Protein AF-A0A7S1NFS0-F1 (afdb_monomer_lite)

Foldseek 3Di:
DVLVVLVCCCVPVNDPLVVVLVVLVPPDPVVVLVSLVVNCVVCVQDPSSLLSQCSNCQLNVDHRPDFARDQPHAAEESDDVQFWPFADWDADRSSSYTDRFPDGSVDTDTGTDDPVVVVVVVVPVVVVVVVVLVVDDPVVSVLVVVLVVLVVVLVVCVVVVNDPVVDDVVVVVVVCCVPVVVVVDPDDPCCCVPPNVCVSVVNPDDD

Organism: NCBI:txid73025

Structure (mmCIF, N/CA/C/O backbone):
data_AF-A0A7S1NFS0-F1
#
_entry.id   AF-A0A7S1NFS0-F1
#
loop_
_atom_site.group_PDB
_atom_site.id
_atom_site.type_symbol
_atom_site.label_atom_id
_atom_site.label_alt_id
_atom_site.label_comp_id
_atom_site.label_asym_id
_atom_site.label_entity_id
_atom_site.label_seq_id
_atom_site.pdbx_PDB_ins_code
_atom_site.Cartn_x
_atom_site.Cartn_y
_atom_site.Cartn_z
_atom_site.occupancy
_atom_site.B_iso_or_equiv
_atom_site.auth_seq_id
_atom_site.auth_comp_id
_atom_site.auth_asym_id
_atom_site.auth_atom_id
_atom_site.pdbx_PDB_model_num
ATOM 1 N N . ASP A 1 1 ? -27.102 5.029 8.087 1.00 80.19 1 ASP A N 1
ATOM 2 C CA . ASP A 1 1 ? -26.174 5.398 9.169 1.00 80.19 1 ASP A CA 1
ATOM 3 C C . ASP A 1 1 ? -24.754 5.275 8.624 1.00 80.19 1 ASP A C 1
ATOM 5 O O . ASP A 1 1 ? -24.528 4.365 7.833 1.00 80.19 1 ASP A O 1
ATOM 9 N N . LEU A 1 2 ? -23.845 6.202 8.930 1.00 83.38 2 LEU A N 1
ATOM 10 C CA . LEU A 1 2 ? -22.496 6.230 8.335 1.00 83.38 2 LEU A CA 1
ATOM 11 C C . LEU A 1 2 ? -21.662 5.021 8.781 1.00 83.38 2 LEU A C 1
ATOM 13 O O . LEU A 1 2 ? -20.953 4.432 7.970 1.00 83.38 2 LEU A O 1
ATOM 17 N N . ASP A 1 3 ? -21.817 4.610 10.036 1.00 87.88 3 ASP A N 1
ATOM 18 C CA . ASP A 1 3 ? -21.147 3.449 10.630 1.00 87.88 3 ASP A CA 1
ATOM 19 C C . ASP A 1 3 ? -21.434 2.169 9.847 1.00 87.88 3 ASP A C 1
ATOM 21 O O . ASP A 1 3 ? -20.529 1.409 9.505 1.00 87.88 3 ASP A O 1
ATOM 25 N N . GLU A 1 4 ? -22.706 1.968 9.512 1.00 87.44 4 GLU A N 1
ATOM 26 C CA . GLU A 1 4 ? -23.167 0.808 8.761 1.00 87.44 4 GLU A CA 1
ATOM 27 C C . GLU A 1 4 ? -22.610 0.811 7.333 1.00 87.44 4 GLU A C 1
ATOM 29 O O . GLU A 1 4 ? -22.160 -0.223 6.846 1.00 87.44 4 GLU A O 1
ATOM 34 N N . HIS A 1 5 ? -22.552 1.977 6.680 1.00 86.38 5 HIS A N 1
ATOM 35 C CA . HIS A 1 5 ? -21.924 2.091 5.362 1.00 86.38 5 HIS A CA 1
ATOM 36 C C . HIS A 1 5 ? -20.421 1.784 5.409 1.00 86.38 5 HIS A C 1
ATOM 38 O O . HIS A 1 5 ? -19.927 1.066 4.543 1.00 86.38 5 HIS A O 1
ATOM 44 N N . LEU A 1 6 ? -19.698 2.272 6.425 1.00 85.19 6 LEU A N 1
ATOM 45 C CA . LEU A 1 6 ? -18.271 1.977 6.605 1.00 85.19 6 LEU A CA 1
ATOM 46 C C . LEU A 1 6 ? -18.034 0.485 6.838 1.00 85.19 6 LEU A C 1
ATOM 48 O O . LEU A 1 6 ? -17.134 -0.105 6.238 1.00 85.19 6 LEU A O 1
ATOM 52 N N . ARG A 1 7 ? -18.861 -0.137 7.681 1.00 87.38 7 ARG A N 1
ATOM 53 C CA . ARG A 1 7 ? -18.801 -1.571 7.959 1.00 87.38 7 ARG A CA 1
ATOM 54 C C . ARG A 1 7 ? -19.024 -2.385 6.687 1.00 87.38 7 ARG A C 1
ATOM 56 O O . ARG A 1 7 ? -18.211 -3.252 6.380 1.00 87.38 7 ARG A O 1
ATOM 63 N N . VAL A 1 8 ? -20.089 -2.088 5.942 1.00 87.38 8 VAL A N 1
ATOM 64 C CA . VAL A 1 8 ? -20.437 -2.793 4.700 1.00 87.38 8 VAL A CA 1
ATOM 65 C C . VAL A 1 8 ? -19.342 -2.626 3.648 1.00 87.38 8 VAL A C 1
ATOM 67 O O . VAL A 1 8 ? -18.879 -3.628 3.105 1.00 87.38 8 VAL A O 1
ATOM 70 N N . ALA A 1 9 ? -18.866 -1.401 3.415 1.00 85.94 9 ALA A N 1
ATOM 71 C CA . ALA A 1 9 ? -17.798 -1.137 2.452 1.00 85.94 9 ALA A CA 1
ATOM 72 C C . ALA A 1 9 ? -16.527 -1.930 2.798 1.00 85.94 9 ALA A C 1
ATOM 74 O O . ALA A 1 9 ? -15.993 -2.665 1.971 1.00 85.94 9 ALA A O 1
ATOM 75 N N . MET A 1 10 ? -16.084 -1.877 4.056 1.00 87.44 10 MET A N 1
ATOM 76 C CA . MET A 1 10 ? -14.857 -2.560 4.471 1.00 87.44 10 MET A CA 1
ATOM 77 C C . MET A 1 10 ? -14.982 -4.089 4.496 1.00 87.44 10 MET A C 1
ATOM 79 O O . MET A 1 10 ? -13.986 -4.774 4.267 1.00 87.44 10 MET A O 1
ATOM 83 N N . GLN A 1 11 ? -16.166 -4.633 4.794 1.00 84.69 11 GLN A N 1
ATOM 84 C CA . GLN A 1 11 ? -16.389 -6.082 4.872 1.00 84.69 11 GLN A CA 1
ATOM 85 C C . GLN A 1 11 ? -16.626 -6.730 3.506 1.00 84.69 11 GLN A C 1
ATOM 87 O O . GLN A 1 11 ? -16.211 -7.870 3.310 1.00 84.69 11 GLN A O 1
ATOM 92 N N . HIS A 1 12 ? -17.293 -6.035 2.584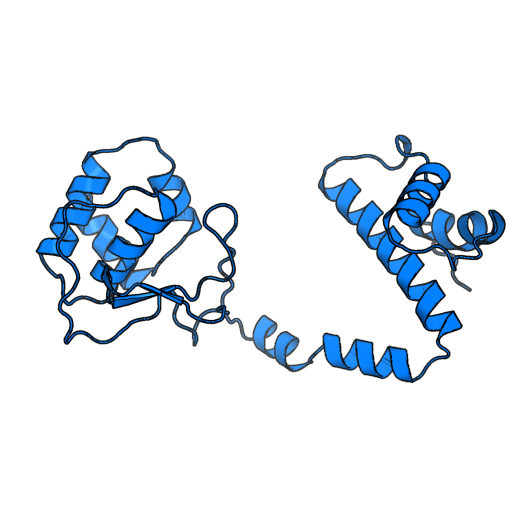 1.00 80.06 12 HIS A N 1
ATOM 93 C CA . HIS A 1 12 ? -17.714 -6.616 1.306 1.00 80.06 12 HIS A CA 1
ATOM 94 C C . HIS A 1 12 ? -16.891 -6.135 0.111 1.00 80.06 12 HIS A C 1
ATOM 96 O O . HIS A 1 12 ? -16.634 -6.922 -0.796 1.00 80.06 12 HIS A O 1
ATOM 102 N N . GLU A 1 13 ? -16.479 -4.869 0.096 1.00 73.44 13 GLU A N 1
ATOM 103 C CA . GLU A 1 13 ? -15.726 -4.282 -1.022 1.00 73.44 13 GLU A CA 1
ATOM 104 C C . GLU A 1 13 ? -14.221 -4.233 -0.739 1.00 73.44 13 GLU A C 1
ATOM 106 O O . GLU A 1 13 ? -13.406 -4.232 -1.662 1.00 73.44 13 GLU A O 1
ATOM 111 N N . GLY A 1 14 ? -13.848 -4.229 0.543 1.00 76.56 14 GLY A N 1
ATOM 112 C CA . GLY A 1 14 ? -12.474 -4.047 0.983 1.00 76.56 14 GLY A CA 1
ATOM 113 C C . GLY A 1 14 ? -12.030 -2.577 0.914 1.00 76.56 14 GLY A C 1
ATOM 114 O O . GLY A 1 14 ? -12.840 -1.669 0.723 1.00 76.56 14 GLY A O 1
ATOM 115 N N . PRO A 1 15 ? -10.733 -2.300 1.117 1.00 78.88 15 PRO A N 1
ATOM 116 C CA . PRO A 1 15 ? -10.216 -0.936 1.165 1.00 78.88 15 PRO A CA 1
ATOM 117 C C . PRO A 1 15 ? -10.086 -0.330 -0.241 1.00 78.88 15 PRO A C 1
ATOM 119 O O . PRO A 1 15 ? -9.027 -0.375 -0.868 1.00 78.88 15 PRO A O 1
ATOM 122 N N . ASN A 1 16 ? -11.160 0.280 -0.744 1.00 84.06 16 ASN A N 1
ATOM 123 C CA . ASN A 1 16 ? -11.097 1.083 -1.963 1.00 84.06 16 ASN A CA 1
ATOM 124 C C . ASN A 1 16 ? -10.451 2.446 -1.664 1.00 84.06 16 ASN A C 1
ATOM 126 O O . ASN A 1 16 ? -11.125 3.391 -1.253 1.00 84.06 16 ASN A O 1
ATOM 130 N N . LEU A 1 17 ? -9.135 2.550 -1.876 1.00 81.81 17 LEU A N 1
ATOM 131 C CA . LEU A 1 17 ? -8.359 3.760 -1.573 1.00 81.81 17 LEU A CA 1
ATOM 132 C C . LEU A 1 17 ? -8.802 4.993 -2.363 1.00 81.81 17 LEU A C 1
ATOM 134 O O . LEU A 1 17 ? -8.648 6.101 -1.863 1.00 81.81 17 LEU A O 1
ATOM 138 N N . LEU A 1 18 ? -9.366 4.823 -3.562 1.00 80.88 18 LEU A N 1
ATOM 139 C CA . LEU A 1 18 ? -9.881 5.944 -4.348 1.00 80.88 18 LEU A CA 1
ATOM 140 C C . LEU A 1 18 ? -11.116 6.547 -3.670 1.00 80.88 18 LEU A C 1
ATOM 142 O O . LEU A 1 18 ? -11.186 7.755 -3.461 1.00 80.88 18 LEU A O 1
ATOM 146 N N . VAL A 1 19 ? -12.073 5.693 -3.298 1.00 81.88 19 VAL A N 1
ATOM 147 C CA . VAL A 1 19 ? -13.314 6.115 -2.633 1.00 81.88 19 VAL A CA 1
ATOM 148 C C . VAL A 1 19 ? -13.011 6.662 -1.243 1.00 81.88 19 VAL A C 1
ATOM 150 O O . VAL A 1 19 ? -13.481 7.742 -0.898 1.00 81.88 19 VAL A O 1
ATOM 153 N N . LEU A 1 20 ? -12.185 5.954 -0.468 1.00 79.19 20 LEU A N 1
ATOM 154 C CA . LEU A 1 20 ? -11.759 6.397 0.857 1.00 79.19 20 LEU A CA 1
ATOM 155 C C . LEU A 1 20 ? -10.975 7.706 0.764 1.00 79.19 20 LEU A C 1
ATOM 157 O O . LEU A 1 20 ? -11.284 8.642 1.489 1.00 79.19 20 LEU A O 1
ATOM 161 N N . GLY A 1 21 ? -10.020 7.812 -0.159 1.00 78.56 21 GLY A N 1
ATOM 162 C CA . GLY A 1 21 ? -9.244 9.025 -0.394 1.00 78.56 21 GLY A CA 1
ATOM 163 C C . GLY A 1 21 ? -10.125 10.220 -0.747 1.00 78.56 21 GLY A C 1
ATOM 164 O O . GLY A 1 21 ? -9.965 11.274 -0.142 1.00 78.56 21 GLY A O 1
ATOM 165 N N . ALA A 1 22 ? -11.096 10.047 -1.649 1.00 79.81 22 ALA A N 1
ATOM 166 C CA . ALA A 1 22 ? -12.044 11.097 -2.024 1.00 79.81 22 ALA A CA 1
ATOM 167 C C . ALA A 1 22 ? -12.974 11.497 -0.865 1.00 79.81 22 ALA A C 1
ATOM 169 O O . ALA A 1 22 ? -13.193 12.684 -0.628 1.00 79.81 22 ALA A O 1
ATOM 170 N N . ALA A 1 23 ? -13.489 10.521 -0.113 1.00 75.81 23 ALA A N 1
ATOM 171 C CA . ALA A 1 23 ? -14.337 10.780 1.048 1.00 75.81 23 ALA A CA 1
ATOM 172 C C . ALA A 1 23 ? -13.568 11.505 2.168 1.00 75.81 23 ALA A C 1
ATOM 174 O O . ALA A 1 23 ? -14.101 12.417 2.796 1.00 75.81 23 ALA A O 1
ATOM 175 N N . LEU A 1 24 ? -12.304 11.127 2.386 1.00 70.44 24 LEU A N 1
ATOM 176 C CA . LEU A 1 24 ? -11.456 11.614 3.477 1.00 70.44 24 LEU A CA 1
ATOM 177 C C . LEU A 1 24 ? -10.722 12.924 3.153 1.00 70.44 24 LEU A C 1
ATOM 179 O O . LEU A 1 24 ? -10.375 13.654 4.076 1.00 70.44 24 LEU A O 1
ATOM 183 N N . HIS A 1 25 ? -10.508 13.260 1.874 1.00 67.38 25 HIS A N 1
ATOM 184 C CA . HIS A 1 25 ? -9.917 14.546 1.467 1.00 67.38 25 HIS A CA 1
ATOM 185 C C . HIS A 1 25 ? -10.852 15.744 1.669 1.00 67.38 25 HIS A C 1
ATOM 187 O O . HIS A 1 25 ? -10.407 16.886 1.543 1.00 67.38 25 HIS A O 1
ATOM 193 N N . THR A 1 26 ? -12.128 15.515 1.991 1.00 64.06 26 THR A N 1
ATOM 194 C CA . THR A 1 26 ? -13.036 16.599 2.378 1.00 64.06 26 THR A CA 1
ATOM 195 C C . THR A 1 26 ? -12.596 17.122 3.749 1.00 64.06 26 THR A C 1
ATOM 197 O O . THR A 1 26 ? -12.699 16.386 4.733 1.00 64.06 26 THR A O 1
ATOM 200 N N . PRO A 1 27 ? -12.078 18.362 3.860 1.00 54.75 27 PRO A N 1
ATOM 201 C CA . PRO A 1 27 ? -11.430 18.802 5.085 1.00 54.75 27 PRO A CA 1
ATOM 202 C C . PRO A 1 27 ? -12.404 18.782 6.267 1.00 54.75 27 PRO A C 1
ATOM 204 O O . PRO A 1 27 ? -13.406 19.496 6.264 1.00 54.75 27 PRO A O 1
ATOM 207 N N . ARG A 1 28 ? -12.041 18.031 7.315 1.00 58.88 28 ARG A N 1
ATOM 208 C CA . ARG A 1 28 ? -12.618 18.119 8.667 1.00 58.88 28 ARG A CA 1
ATOM 209 C C . ARG A 1 28 ? -14.083 17.705 8.802 1.00 58.88 28 ARG A C 1
ATOM 211 O O . ARG A 1 28 ? -14.820 18.333 9.571 1.00 58.88 28 ARG A O 1
ATOM 218 N N . ASP A 1 29 ? -14.512 16.626 8.150 1.00 70.62 29 ASP A N 1
ATOM 219 C CA . ASP A 1 29 ? -15.768 16.007 8.578 1.00 70.62 29 ASP A CA 1
ATOM 220 C C . ASP A 1 29 ? -15.572 15.292 9.923 1.00 70.62 29 ASP A C 1
ATOM 222 O O . ASP A 1 29 ? -15.242 14.107 10.012 1.00 70.62 29 ASP A O 1
ATOM 226 N N . ARG A 1 30 ? -15.796 16.044 11.005 1.00 76.94 30 ARG A N 1
ATOM 227 C CA . ARG A 1 30 ? -15.764 15.544 12.382 1.00 76.94 30 ARG A CA 1
ATOM 228 C C . ARG A 1 30 ? -16.674 14.325 12.566 1.00 76.94 30 ARG A C 1
ATOM 230 O O . ARG A 1 30 ? -16.360 13.461 13.382 1.00 76.94 30 ARG A O 1
ATOM 237 N N . ARG A 1 31 ? -17.754 14.210 11.783 1.00 81.94 31 ARG A N 1
ATOM 238 C CA . ARG A 1 31 ? -18.673 13.067 11.849 1.00 81.94 31 ARG A CA 1
ATOM 239 C C . ARG A 1 31 ? -18.004 11.782 11.387 1.00 81.94 31 ARG A C 1
ATOM 241 O O . ARG A 1 31 ? -18.289 10.728 11.950 1.00 81.94 31 ARG A O 1
ATOM 248 N N . LEU A 1 32 ? -17.109 11.853 10.402 1.00 83.81 32 LEU A N 1
ATOM 249 C CA . LEU A 1 32 ? -16.374 10.689 9.918 1.00 83.81 32 LEU A CA 1
ATOM 250 C C . LEU A 1 32 ? -15.352 10.219 10.956 1.00 83.81 32 LEU A C 1
ATOM 252 O O . LEU A 1 32 ? -15.333 9.035 11.279 1.00 83.81 32 LEU A O 1
ATOM 256 N N . ALA A 1 33 ? -14.595 11.140 11.560 1.00 88.44 33 ALA A N 1
ATOM 257 C CA . ALA A 1 33 ? -13.680 10.823 12.660 1.00 88.44 33 ALA A CA 1
ATOM 258 C C . ALA A 1 33 ? -14.409 10.156 13.841 1.00 88.44 33 ALA A C 1
ATOM 260 O O . ALA A 1 33 ? -13.966 9.131 14.357 1.00 88.44 33 ALA A O 1
ATOM 261 N N . GLU A 1 34 ? -15.552 10.717 14.249 1.00 90.94 34 GLU A N 1
ATOM 262 C CA . GLU A 1 34 ? -16.396 10.176 15.321 1.00 90.94 34 GLU A CA 1
ATOM 263 C C . GLU A 1 34 ? -16.975 8.802 14.956 1.00 90.94 34 GLU A C 1
ATOM 265 O O . GLU A 1 34 ? -17.058 7.925 15.814 1.00 90.94 34 GLU A O 1
ATOM 270 N N . SER A 1 35 ? -17.333 8.590 13.688 1.00 90.62 35 SER A N 1
ATOM 271 C CA . SER A 1 35 ? -17.853 7.308 13.199 1.00 90.62 35 SER A CA 1
ATOM 272 C C . SER A 1 35 ? -16.773 6.232 13.168 1.00 90.62 35 SER A C 1
ATOM 274 O O . SER A 1 35 ? -16.991 5.148 13.700 1.00 90.62 35 SER A O 1
ATOM 276 N N . VAL A 1 36 ? -15.571 6.545 12.663 1.00 91.50 36 VAL A N 1
ATOM 277 C CA . VAL A 1 36 ? -14.417 5.629 12.706 1.00 91.50 36 VAL A CA 1
ATOM 278 C C . VAL A 1 36 ? -14.067 5.272 14.153 1.00 91.50 36 VAL A C 1
ATOM 280 O O . VAL A 1 36 ? -13.893 4.098 14.466 1.00 91.50 36 VAL A O 1
ATOM 283 N N . GLN A 1 37 ? -14.032 6.246 15.068 1.00 93.94 37 GLN A N 1
ATOM 284 C CA . GLN A 1 37 ? -13.814 5.963 16.492 1.00 93.94 37 GLN A CA 1
ATOM 285 C C . GLN A 1 37 ? -14.873 5.013 17.056 1.00 93.94 37 GLN A C 1
ATOM 287 O O . GLN A 1 37 ? -14.532 4.061 17.755 1.00 93.94 37 GLN A O 1
ATOM 292 N N . ARG A 1 38 ? -16.153 5.251 16.749 1.00 93.56 38 ARG A N 1
ATOM 293 C CA . ARG A 1 38 ? -17.265 4.450 17.266 1.00 93.56 38 ARG A CA 1
ATOM 294 C C . ARG A 1 38 ? -17.184 3.003 16.796 1.00 93.56 38 ARG A C 1
ATOM 296 O O . ARG A 1 38 ? -17.238 2.106 17.635 1.00 93.56 38 ARG A O 1
ATOM 303 N N . VAL A 1 39 ? -16.985 2.777 15.497 1.00 92.19 39 VAL A N 1
ATOM 304 C CA . VAL A 1 39 ? -16.893 1.418 14.940 1.00 92.19 39 VAL A CA 1
ATOM 305 C C . VAL A 1 39 ? -15.649 0.676 15.432 1.00 92.19 39 VAL A C 1
ATOM 307 O O . VAL A 1 39 ? -15.719 -0.521 15.703 1.00 92.19 39 VAL A O 1
ATOM 310 N N . VAL A 1 40 ? -14.529 1.380 15.636 1.00 93.81 40 VAL A N 1
ATOM 311 C CA . VAL A 1 40 ? -13.303 0.770 16.174 1.00 93.81 40 VAL A CA 1
ATOM 312 C C . VAL A 1 40 ? -13.457 0.402 17.646 1.00 93.81 40 VAL A C 1
ATOM 314 O O . VAL A 1 40 ? -13.016 -0.667 18.056 1.00 93.81 40 VAL A O 1
ATOM 317 N N . CYS A 1 41 ? -14.117 1.244 18.442 1.00 93.25 41 CYS A N 1
ATOM 318 C CA . CYS A 1 41 ? -14.412 0.942 19.842 1.00 93.25 41 CYS A CA 1
ATOM 319 C C . CYS A 1 41 ? -15.417 -0.208 20.006 1.00 93.25 41 CYS A C 1
ATOM 321 O O . CYS A 1 41 ? -15.336 -0.939 20.991 1.00 93.25 41 CYS A O 1
ATOM 323 N N . GLN A 1 42 ? -16.359 -0.366 19.073 1.00 92.81 42 GLN A N 1
ATOM 324 C CA . GLN A 1 42 ? -17.324 -1.469 19.085 1.00 92.81 42 GLN A CA 1
ATOM 325 C C . GLN A 1 42 ? -16.656 -2.821 18.812 1.00 92.81 42 GLN A C 1
ATOM 327 O O . GLN A 1 42 ? -17.011 -3.809 19.452 1.00 92.81 42 GLN A O 1
ATOM 332 N N . ASP A 1 43 ? -15.691 -2.864 17.890 1.00 90.44 43 ASP A N 1
ATOM 333 C CA . ASP A 1 43 ? -14.970 -4.089 17.538 1.00 90.44 43 ASP A CA 1
ATOM 334 C C . ASP A 1 43 ? -13.472 -3.816 17.268 1.00 90.44 43 ASP A C 1
ATOM 336 O O . ASP A 1 43 ? -13.031 -3.733 16.115 1.00 90.44 43 ASP A O 1
ATOM 340 N N . PRO A 1 44 ? -12.644 -3.668 18.320 1.00 88.69 44 PRO A N 1
ATOM 341 C CA . PRO A 1 44 ? -11.207 -3.404 18.173 1.00 88.69 44 PRO A CA 1
ATOM 342 C C . PRO A 1 44 ? -10.429 -4.637 17.671 1.00 88.69 44 PRO A C 1
ATOM 344 O O . PRO A 1 44 ? -9.312 -4.528 17.152 1.00 88.69 44 PRO A O 1
ATOM 347 N N . GLY A 1 45 ? -11.018 -5.828 17.823 1.00 90.31 45 GLY A N 1
ATOM 348 C CA . GLY A 1 45 ? -10.464 -7.115 17.402 1.00 90.31 45 GLY A CA 1
ATOM 349 C C . GLY A 1 45 ? -10.764 -7.473 15.943 1.00 90.31 45 GLY A C 1
ATOM 350 O O . GLY A 1 45 ? -10.093 -8.345 15.377 1.00 90.31 45 GLY A O 1
ATOM 351 N N . ALA A 1 46 ? -11.696 -6.782 15.290 1.00 93.06 46 ALA A N 1
ATOM 352 C CA . ALA A 1 46 ? -11.996 -6.993 13.883 1.00 93.06 46 ALA A CA 1
ATOM 353 C C . ALA A 1 46 ? -10.883 -6.521 12.946 1.00 93.06 46 ALA A C 1
ATOM 355 O O . ALA A 1 46 ? -10.357 -5.412 13.051 1.00 93.06 46 ALA A O 1
ATOM 356 N N . GLN A 1 47 ? -10.595 -7.339 11.929 1.00 93.44 47 GLN A N 1
ATOM 357 C CA . GLN A 1 47 ? -9.620 -6.985 10.898 1.00 93.44 47 GLN A CA 1
ATOM 358 C C . GLN A 1 47 ? -10.054 -5.756 10.084 1.00 93.44 47 GLN A C 1
ATOM 360 O O . GLN A 1 47 ? -9.251 -4.861 9.834 1.00 93.44 47 GLN A O 1
ATOM 365 N N . TRP A 1 48 ? -11.335 -5.691 9.702 1.00 92.88 48 TRP A N 1
ATOM 366 C CA . TRP A 1 48 ? -11.894 -4.583 8.918 1.00 92.88 48 TRP A CA 1
ATOM 367 C C . TRP A 1 48 ? -11.820 -3.249 9.678 1.00 92.88 48 TRP A C 1
ATOM 369 O O . TRP A 1 48 ? -11.455 -2.231 9.097 1.00 92.88 48 TRP A O 1
ATOM 379 N N . SER A 1 49 ? -12.085 -3.282 10.986 1.00 93.81 49 SER A N 1
ATOM 380 C CA . SER A 1 49 ? -12.027 -2.132 11.892 1.00 93.81 49 SER A CA 1
ATOM 381 C C . SER A 1 49 ? -10.600 -1.591 12.007 1.00 93.81 49 SER A C 1
ATOM 383 O O . SER A 1 49 ? -10.362 -0.406 11.774 1.00 93.81 49 SER A O 1
ATOM 385 N N . ARG A 1 50 ? -9.611 -2.469 12.239 1.00 95.31 50 ARG A N 1
ATOM 386 C CA . ARG A 1 50 ? -8.195 -2.066 12.306 1.00 95.31 50 ARG A CA 1
ATOM 387 C C . ARG A 1 50 ? -7.660 -1.531 10.976 1.00 95.31 50 ARG A C 1
ATOM 389 O O . ARG A 1 50 ? -6.911 -0.557 10.987 1.00 95.31 50 ARG A O 1
ATOM 396 N N . ARG A 1 51 ? -8.068 -2.112 9.837 1.00 95.12 51 ARG A N 1
ATOM 397 C CA . ARG A 1 51 ? -7.744 -1.573 8.500 1.00 95.12 51 ARG A CA 1
ATOM 398 C C . ARG A 1 51 ? -8.331 -0.179 8.302 1.00 95.12 51 ARG A C 1
ATOM 400 O O . ARG A 1 51 ? -7.610 0.713 7.872 1.00 95.12 51 ARG A O 1
ATOM 407 N N . LEU A 1 52 ? -9.609 0.015 8.633 1.00 93.62 52 LEU A N 1
ATOM 408 C CA . LEU A 1 52 ? -10.284 1.308 8.507 1.00 93.62 52 LEU A CA 1
ATOM 409 C C . LEU A 1 52 ? -9.606 2.375 9.370 1.00 93.62 52 LEU A C 1
ATOM 411 O O . LEU A 1 52 ? -9.341 3.474 8.893 1.00 93.62 52 LEU A O 1
ATOM 415 N N . TRP A 1 53 ? -9.288 2.031 10.618 1.00 95.19 53 TRP A N 1
ATOM 416 C CA . TRP A 1 53 ? -8.572 2.912 11.532 1.00 95.19 53 TRP A CA 1
ATOM 417 C C . TRP A 1 53 ? -7.208 3.327 10.972 1.00 95.19 53 TRP A C 1
ATOM 419 O O . TRP A 1 53 ? -6.924 4.521 10.885 1.00 95.19 53 TRP A O 1
ATOM 429 N N . PHE A 1 54 ? -6.402 2.355 10.532 1.00 95.62 54 PHE A N 1
ATOM 430 C CA . PHE A 1 54 ? -5.108 2.629 9.911 1.00 95.62 54 PHE A CA 1
ATOM 431 C C . PHE A 1 54 ? -5.251 3.549 8.692 1.00 95.62 54 PHE A C 1
ATOM 433 O O . PHE A 1 54 ? -4.564 4.563 8.611 1.00 95.62 54 PHE A O 1
ATOM 440 N N . LEU A 1 55 ? -6.164 3.228 7.769 1.00 93.06 55 LEU A N 1
ATOM 441 C CA . LEU A 1 55 ? -6.371 3.998 6.541 1.00 93.06 55 LEU A CA 1
ATOM 442 C C . LEU A 1 55 ? -6.851 5.421 6.821 1.00 93.06 55 LEU A C 1
ATOM 444 O O . LEU A 1 55 ? -6.406 6.343 6.142 1.00 93.06 55 LEU A O 1
ATOM 448 N N . TYR A 1 56 ? -7.705 5.614 7.829 1.00 91.94 56 TYR A N 1
ATOM 449 C CA . TYR A 1 56 ? -8.110 6.945 8.269 1.00 91.94 56 TYR A CA 1
ATOM 450 C C . TYR A 1 56 ? -6.894 7.761 8.724 1.00 91.94 56 TYR A C 1
ATOM 452 O O . TYR A 1 56 ? -6.651 8.834 8.171 1.00 91.94 56 TYR A O 1
ATOM 460 N N . GLU A 1 57 ? -6.106 7.258 9.688 1.00 93.19 57 GLU A N 1
ATOM 461 C CA . GLU A 1 57 ? -4.947 7.999 10.220 1.00 93.19 57 GLU A CA 1
ATOM 462 C C . GLU A 1 57 ? -3.870 8.209 9.135 1.00 93.19 57 GLU A C 1
ATOM 464 O O . GLU A 1 57 ? -3.212 9.247 9.105 1.00 93.19 57 GLU A O 1
ATOM 469 N N . TRP A 1 58 ? -3.711 7.259 8.208 1.00 93.31 58 TRP A N 1
ATOM 470 C CA . TRP A 1 58 ? -2.729 7.319 7.120 1.00 93.31 58 TRP A CA 1
ATOM 471 C C . TRP A 1 58 ? -3.107 8.319 6.018 1.00 93.31 58 TRP A C 1
ATOM 473 O O . TRP A 1 58 ? -2.251 9.082 5.566 1.00 93.31 58 TRP A O 1
ATOM 483 N N . LEU A 1 59 ? -4.379 8.350 5.599 1.00 89.19 59 LEU A N 1
ATOM 484 C CA . LEU A 1 59 ? -4.863 9.267 4.558 1.00 89.19 59 LEU A CA 1
ATOM 485 C C . LEU A 1 59 ? -4.987 10.705 5.070 1.00 89.19 59 LEU A C 1
ATOM 487 O O . LEU A 1 59 ? -4.651 11.639 4.346 1.00 89.19 59 LEU A O 1
ATOM 491 N N . THR A 1 60 ? -5.465 10.887 6.303 1.00 87.62 60 THR A N 1
ATOM 492 C CA . THR A 1 60 ? -5.748 12.219 6.868 1.00 87.62 60 THR A CA 1
ATOM 493 C C . THR A 1 60 ? -4.562 12.832 7.610 1.00 87.62 60 THR A C 1
ATOM 495 O O . THR A 1 60 ? -4.544 14.040 7.830 1.00 87.62 60 THR A O 1
ATOM 498 N N . LEU A 1 61 ? -3.578 12.017 8.014 1.00 89.94 61 LEU A N 1
ATOM 499 C CA . LEU A 1 61 ? -2.527 12.378 8.977 1.00 89.94 61 LEU A CA 1
ATOM 500 C C . LEU A 1 61 ? -3.067 12.811 10.354 1.00 89.94 61 LEU A C 1
ATOM 502 O O . LEU A 1 61 ? -2.311 13.316 11.189 1.00 89.94 61 LEU A O 1
ATOM 506 N N . GLU A 1 62 ? -4.356 12.595 10.623 1.00 89.25 62 GLU A N 1
ATOM 507 C CA . GLU A 1 62 ? -4.985 12.893 11.901 1.00 89.25 62 GLU A CA 1
ATOM 508 C C . GLU A 1 62 ? -5.016 11.643 12.773 1.00 89.25 62 GLU A C 1
ATOM 510 O O . GLU A 1 62 ? -5.614 10.622 12.435 1.00 89.25 62 GLU A O 1
ATOM 515 N N . ARG A 1 63 ? -4.395 11.736 13.948 1.00 92.69 63 ARG A N 1
ATOM 516 C CA . ARG A 1 63 ? -4.403 10.652 14.925 1.00 92.69 63 ARG A CA 1
ATOM 517 C C . ARG A 1 63 ? -5.694 10.682 15.737 1.00 92.69 63 ARG A C 1
ATOM 519 O O . ARG A 1 63 ? -5.976 11.667 16.418 1.00 92.69 63 ARG A O 1
ATOM 526 N N . LEU A 1 64 ? -6.439 9.581 15.733 1.00 93.06 64 LEU A N 1
ATOM 527 C CA . LEU A 1 64 ? -7.658 9.456 16.525 1.00 93.06 64 LEU A CA 1
ATOM 528 C C . LEU A 1 64 ? -7.318 9.286 18.022 1.00 93.06 64 LEU A C 1
ATOM 530 O O . LEU A 1 64 ? -6.300 8.673 18.363 1.00 93.06 64 LEU A O 1
ATOM 534 N N . PRO A 1 65 ? -8.164 9.767 18.949 1.00 94.12 65 PRO A N 1
ATOM 535 C CA . PRO A 1 65 ? -8.011 9.592 20.395 1.00 94.12 65 PRO A CA 1
ATOM 536 C C . PRO A 1 65 ? -8.351 8.155 20.845 1.00 94.12 65 PRO A C 1
ATOM 538 O O . PRO A 1 65 ? -9.133 7.935 21.763 1.00 94.12 65 PRO A O 1
ATOM 541 N N . LEU A 1 66 ? -7.756 7.163 20.181 1.00 93.44 66 LEU A N 1
ATOM 542 C CA . LEU A 1 66 ? -7.879 5.735 20.460 1.00 93.44 66 LEU A CA 1
ATOM 543 C C . LEU A 1 66 ? -6.581 5.202 21.081 1.00 93.44 66 LEU A C 1
ATOM 545 O O . LEU A 1 66 ? -5.469 5.592 20.684 1.00 93.44 66 LEU A O 1
ATOM 549 N N . ALA A 1 67 ? -6.719 4.292 22.047 1.00 93.75 67 ALA A N 1
ATOM 550 C CA . ALA A 1 67 ? -5.602 3.509 22.568 1.00 93.75 67 ALA A CA 1
ATOM 551 C C . ALA A 1 67 ? -5.026 2.601 21.468 1.00 93.75 67 ALA A C 1
ATOM 553 O O . ALA A 1 67 ? -5.701 2.314 20.485 1.00 93.75 67 ALA A O 1
ATOM 554 N N . ALA A 1 68 ? -3.769 2.169 21.612 1.00 94.19 68 ALA A N 1
ATOM 555 C CA . ALA A 1 68 ? -3.194 1.189 20.690 1.00 94.19 68 ALA A CA 1
ATOM 556 C C . ALA A 1 68 ? -4.003 -0.121 20.712 1.00 94.19 68 ALA A C 1
ATOM 558 O O . ALA A 1 68 ? -4.531 -0.503 21.758 1.00 94.19 68 ALA A O 1
ATOM 559 N N . ALA A 1 69 ? -4.075 -0.804 19.569 1.00 93.81 69 ALA A N 1
ATOM 560 C CA . ALA A 1 69 ? -4.666 -2.132 19.483 1.00 93.81 69 ALA A CA 1
ATOM 561 C C . ALA A 1 69 ? -3.980 -3.094 20.478 1.00 93.81 69 ALA A C 1
ATOM 563 O O . ALA A 1 69 ? -2.765 -2.984 20.686 1.00 93.81 69 ALA A O 1
ATOM 564 N N . PRO A 1 70 ? -4.730 -4.040 21.073 1.00 92.25 70 PRO A N 1
ATOM 565 C CA . PRO A 1 70 ? -4.170 -5.047 21.969 1.00 92.25 70 PRO A CA 1
ATOM 566 C C . PRO A 1 70 ? -2.957 -5.769 21.361 1.00 92.25 70 PRO A C 1
ATOM 568 O O . PRO A 1 70 ? -2.955 -6.144 20.186 1.00 92.25 70 PRO A O 1
ATOM 571 N N . ALA A 1 71 ? -1.901 -5.930 22.161 1.00 91.38 71 ALA A N 1
ATOM 572 C CA . ALA A 1 71 ? -0.602 -6.420 21.692 1.00 91.38 71 ALA A CA 1
ATOM 573 C C . ALA A 1 71 ? -0.615 -7.905 21.281 1.00 91.38 71 ALA A C 1
ATOM 575 O O . ALA A 1 71 ? 0.230 -8.338 20.497 1.00 91.38 71 ALA A O 1
ATOM 576 N N . ASP A 1 72 ? -1.573 -8.670 21.798 1.00 93.94 72 ASP A N 1
ATOM 577 C CA . ASP A 1 72 ? -1.818 -10.082 21.507 1.00 93.94 72 ASP A CA 1
ATOM 578 C C . ASP A 1 72 ? -2.485 -10.310 20.141 1.00 93.94 72 ASP A C 1
ATOM 580 O O . ASP A 1 72 ? -2.441 -11.421 19.611 1.00 93.94 72 ASP A O 1
ATOM 584 N N . LEU A 1 73 ? -3.047 -9.266 19.520 1.00 95.00 73 LEU A N 1
ATOM 585 C CA . LEU A 1 73 ? -3.652 -9.388 18.197 1.00 95.00 73 LEU A CA 1
ATOM 586 C C . LEU A 1 73 ? -2.592 -9.625 17.117 1.00 95.00 73 LEU A C 1
ATOM 588 O O . LEU A 1 73 ? -1.542 -8.976 17.126 1.00 95.00 73 LEU A O 1
ATOM 592 N N . PRO A 1 74 ? -2.858 -10.486 16.123 1.00 96.50 74 PRO A N 1
ATOM 593 C CA . PRO A 1 74 ? -1.951 -10.663 15.002 1.00 96.50 74 PRO A CA 1
ATOM 594 C C . PRO A 1 74 ? -1.934 -9.419 14.110 1.00 96.50 74 PRO A C 1
ATOM 596 O O . PRO A 1 74 ? -2.936 -8.709 13.967 1.00 96.50 74 PRO A O 1
ATOM 599 N N . TYR A 1 75 ? -0.793 -9.199 13.461 1.00 97.19 75 TYR A N 1
ATOM 600 C CA . TYR A 1 75 ? -0.704 -8.238 12.371 1.00 97.19 75 TYR A CA 1
ATOM 601 C C . TYR A 1 75 ? -1.495 -8.720 11.159 1.00 97.19 75 TYR A C 1
ATOM 603 O O . TYR A 1 75 ? -1.378 -9.877 10.750 1.00 97.19 75 TYR A O 1
ATOM 611 N N . ILE A 1 76 ? -2.253 -7.802 10.571 1.00 96.31 76 ILE A N 1
ATOM 612 C CA . ILE A 1 76 ? -3.004 -8.021 9.333 1.00 96.31 76 ILE A CA 1
ATOM 613 C C . ILE A 1 76 ? -2.492 -7.103 8.238 1.00 96.31 76 ILE A C 1
ATOM 615 O O . ILE A 1 76 ? -2.081 -5.985 8.521 1.00 96.31 76 ILE A O 1
ATOM 619 N N . ASP A 1 77 ? -2.575 -7.535 6.992 1.00 97.00 77 ASP A N 1
ATOM 620 C CA . ASP A 1 77 ? -2.189 -6.694 5.865 1.00 97.00 77 ASP A CA 1
ATOM 621 C C . ASP A 1 77 ? -3.343 -5.756 5.471 1.00 97.00 77 ASP A C 1
ATOM 623 O O . ASP A 1 77 ? -4.523 -6.101 5.652 1.00 97.00 77 ASP A O 1
ATOM 627 N N . VAL A 1 78 ? -3.016 -4.561 4.960 1.00 95.75 78 VAL A N 1
ATOM 628 C CA . VAL A 1 78 ? -4.018 -3.614 4.434 1.00 95.75 78 VAL A CA 1
ATOM 629 C C . VAL A 1 78 ? -4.727 -4.225 3.230 1.00 95.75 78 VAL A C 1
ATOM 631 O O . VAL A 1 78 ? -5.953 -4.322 3.230 1.00 95.75 78 VAL A O 1
ATOM 634 N N . LEU A 1 79 ? -3.953 -4.668 2.238 1.00 94.25 79 LEU A N 1
ATOM 635 C CA . LEU A 1 79 ? -4.432 -5.370 1.049 1.00 94.25 79 LEU A CA 1
ATOM 636 C C . LEU A 1 79 ? -4.128 -6.861 1.159 1.00 94.25 79 LEU A C 1
ATOM 638 O O . LEU A 1 79 ? -3.059 -7.233 1.635 1.00 94.25 79 LEU A O 1
ATOM 642 N N . ASP A 1 80 ? -5.034 -7.713 0.683 1.00 92.50 80 ASP A N 1
ATOM 643 C CA . ASP A 1 80 ? -4.770 -9.149 0.577 1.00 92.50 80 ASP A CA 1
ATOM 644 C C . ASP A 1 80 ? -3.750 -9.417 -0.554 1.00 92.50 80 ASP A C 1
ATOM 646 O O . ASP A 1 80 ? -4.061 -9.146 -1.721 1.00 92.50 80 ASP A O 1
ATOM 650 N N . PRO A 1 81 ? -2.550 -9.964 -0.266 1.00 93.81 81 PRO A N 1
ATOM 651 C CA . PRO A 1 81 ? -1.543 -10.263 -1.287 1.00 93.81 81 PRO A CA 1
ATOM 652 C C . PRO A 1 81 ? -1.983 -11.310 -2.322 1.00 93.81 81 PRO A C 1
ATOM 654 O O . PRO A 1 81 ? -1.381 -11.392 -3.398 1.00 93.81 81 PRO A O 1
ATOM 657 N N . ALA A 1 82 ? -3.005 -12.119 -2.021 1.00 92.44 82 ALA A N 1
ATOM 658 C CA . ALA A 1 82 ? -3.591 -13.066 -2.966 1.00 92.44 82 ALA A CA 1
ATOM 659 C C . ALA A 1 82 ? -4.462 -12.361 -4.018 1.00 92.44 82 ALA A C 1
ATOM 661 O O . ALA A 1 82 ? -4.512 -12.792 -5.173 1.00 92.44 82 ALA A O 1
ATOM 662 N N . GLU A 1 83 ? -5.103 -11.251 -3.646 1.00 91.19 83 GLU A N 1
ATOM 663 C CA . GLU A 1 83 ? -5.994 -10.489 -4.524 1.00 91.19 83 GLU A CA 1
ATOM 664 C C . GLU A 1 83 ? -5.320 -9.283 -5.183 1.00 91.19 83 GLU A C 1
ATOM 666 O O . GLU A 1 83 ? -5.749 -8.856 -6.258 1.00 91.19 83 GLU A O 1
ATOM 671 N N . TYR A 1 84 ? -4.259 -8.742 -4.580 1.00 93.69 84 TYR A N 1
ATOM 672 C CA . TYR A 1 84 ? -3.600 -7.509 -5.012 1.00 93.69 84 TYR A CA 1
ATOM 673 C C . TYR A 1 84 ? -2.086 -7.679 -5.156 1.00 93.69 84 TYR A C 1
ATOM 675 O O . TYR A 1 84 ? -1.453 -8.518 -4.514 1.00 93.69 84 TYR A O 1
ATOM 683 N N . PHE A 1 85 ? -1.487 -6.872 -6.030 1.00 93.81 85 PHE A N 1
ATOM 684 C CA . PHE A 1 85 ? -0.045 -6.644 -6.003 1.00 93.81 85 PHE A CA 1
ATOM 685 C C . PHE A 1 85 ? 0.273 -5.678 -4.859 1.00 93.81 85 PHE A C 1
ATOM 687 O O . PHE A 1 85 ? -0.396 -4.657 -4.707 1.00 93.81 85 PHE A O 1
ATOM 694 N N . THR A 1 86 ? 1.277 -6.014 -4.055 1.00 95.62 86 THR A N 1
ATOM 695 C CA . THR A 1 86 ? 1.592 -5.330 -2.795 1.00 95.62 86 THR A CA 1
ATOM 696 C C . THR A 1 86 ? 3.083 -5.032 -2.712 1.00 95.62 86 THR A C 1
ATOM 698 O O . THR A 1 86 ? 3.892 -5.708 -3.354 1.00 95.62 86 THR A O 1
ATOM 701 N N . SER A 1 87 ? 3.450 -4.028 -1.921 1.00 95.38 87 SER A N 1
ATOM 702 C CA . SER A 1 87 ? 4.847 -3.692 -1.640 1.00 95.38 87 SER A CA 1
ATOM 703 C C . SER A 1 87 ? 5.409 -4.534 -0.489 1.00 95.38 87 SER A C 1
ATOM 705 O O . SER A 1 87 ? 4.727 -5.404 0.066 1.00 95.38 87 SER A O 1
ATOM 707 N N . LEU A 1 88 ? 6.672 -4.277 -0.133 1.00 95.44 88 LEU A N 1
ATOM 708 C CA . LEU A 1 88 ? 7.251 -4.790 1.101 1.00 95.44 88 LEU A CA 1
ATOM 709 C C . LEU A 1 88 ? 6.515 -4.160 2.303 1.00 95.44 88 LEU A C 1
ATOM 711 O O . LEU A 1 88 ? 6.500 -2.934 2.412 1.00 95.44 88 LEU A O 1
ATOM 715 N N . PRO A 1 89 ? 5.928 -4.965 3.205 1.00 96.25 89 PRO A N 1
ATOM 716 C CA . PRO A 1 89 ? 5.105 -4.450 4.289 1.00 96.25 89 PRO A CA 1
ATOM 717 C C . PRO A 1 89 ? 5.899 -3.648 5.328 1.00 96.25 89 PRO A C 1
ATOM 719 O O . PRO A 1 89 ? 6.951 -4.089 5.791 1.00 96.25 89 PRO A O 1
ATOM 722 N N . ILE A 1 90 ? 5.327 -2.527 5.774 1.00 96.81 90 ILE A N 1
ATOM 723 C CA . ILE A 1 90 ? 5.801 -1.725 6.910 1.00 96.81 90 ILE A CA 1
ATOM 724 C C . ILE A 1 90 ? 4.818 -1.871 8.074 1.00 96.81 90 ILE A C 1
ATOM 726 O O . ILE A 1 90 ? 3.615 -1.661 7.931 1.00 96.81 90 ILE A O 1
ATOM 730 N N . GLU A 1 91 ? 5.303 -2.235 9.259 1.00 97.56 91 GLU A N 1
ATOM 731 C CA . GLU A 1 91 ? 4.426 -2.481 10.405 1.00 97.56 91 GLU A CA 1
ATOM 732 C C . GLU A 1 91 ? 3.950 -1.191 11.084 1.00 97.56 91 GLU A C 1
ATOM 734 O O . GLU A 1 91 ? 4.735 -0.346 11.510 1.00 97.56 91 GLU A O 1
ATOM 739 N N . SER A 1 92 ? 2.639 -1.093 11.293 1.00 96.88 92 SER A N 1
ATOM 740 C CA . SER A 1 92 ? 2.014 -0.113 12.171 1.00 96.88 92 SER A CA 1
ATOM 741 C C . SER A 1 92 ? 1.603 -0.779 13.484 1.00 96.88 92 SER A C 1
ATOM 743 O O . SER A 1 92 ? 0.500 -1.314 13.620 1.00 96.88 92 SER A O 1
ATOM 745 N N . ALA A 1 93 ? 2.496 -0.743 14.478 1.00 96.75 93 ALA A N 1
ATOM 746 C CA . ALA A 1 93 ? 2.288 -1.402 15.773 1.00 96.75 93 ALA A CA 1
ATOM 747 C C . ALA A 1 93 ? 1.018 -0.922 16.499 1.00 96.75 93 ALA A C 1
ATOM 749 O O . ALA A 1 93 ? 0.296 -1.731 17.075 1.00 96.75 93 ALA A O 1
ATOM 750 N N . ARG A 1 94 ? 0.704 0.380 16.405 1.00 96.06 94 ARG A N 1
ATOM 751 C CA . ARG A 1 94 ? -0.502 0.999 16.986 1.00 96.06 94 ARG A CA 1
ATOM 752 C C . ARG A 1 94 ? -1.790 0.341 16.504 1.00 96.06 94 ARG A C 1
ATOM 754 O O . ARG A 1 94 ? -2.707 0.177 17.299 1.00 96.06 94 ARG A O 1
ATOM 761 N N . HIS A 1 95 ? -1.841 -0.009 15.225 1.00 97.06 95 HIS A N 1
ATOM 762 C CA . HIS A 1 95 ? -3.022 -0.570 14.579 1.00 97.06 95 HIS A CA 1
ATOM 763 C C . HIS A 1 95 ? -2.969 -2.095 14.498 1.00 97.06 95 HIS A C 1
ATOM 765 O O . HIS A 1 95 ? -3.977 -2.710 14.176 1.00 97.06 95 HIS A O 1
ATOM 771 N N . ARG A 1 96 ? -1.802 -2.714 14.736 1.00 97.56 96 ARG A N 1
ATOM 772 C CA . ARG A 1 96 ? -1.522 -4.118 14.385 1.00 97.56 96 ARG A CA 1
ATOM 773 C C . ARG A 1 96 ? -1.873 -4.402 12.918 1.00 97.56 96 ARG A C 1
ATOM 775 O O . ARG A 1 96 ? -2.510 -5.401 12.588 1.00 97.56 96 ARG A O 1
ATOM 782 N N . VAL A 1 97 ? -1.453 -3.491 12.039 1.00 97.50 97 VAL A N 1
ATOM 783 C CA . VAL A 1 97 ? -1.642 -3.553 10.581 1.00 97.50 97 VAL A CA 1
ATOM 784 C C . VAL A 1 97 ? -0.282 -3.447 9.892 1.00 97.50 97 VAL A C 1
ATOM 786 O O . VAL A 1 97 ? 0.586 -2.722 10.373 1.00 97.50 97 VAL A O 1
ATOM 789 N N . ARG A 1 98 ? -0.085 -4.160 8.784 1.00 98.06 98 ARG A N 1
ATOM 790 C CA . ARG A 1 98 ? 1.054 -4.015 7.880 1.00 98.06 98 ARG A CA 1
ATOM 791 C C . ARG A 1 98 ? 0.635 -3.189 6.675 1.00 98.06 98 ARG A C 1
ATOM 793 O O . ARG A 1 98 ? -0.220 -3.613 5.899 1.00 98.06 98 ARG A O 1
ATOM 800 N N . ASP A 1 99 ? 1.248 -2.025 6.536 1.00 96.94 99 ASP A N 1
ATOM 801 C CA . ASP A 1 99 ? 1.148 -1.185 5.354 1.00 96.94 99 ASP A CA 1
ATOM 802 C C . ASP A 1 99 ? 1.904 -1.857 4.204 1.00 96.94 99 ASP A C 1
ATOM 804 O O . ASP A 1 99 ? 3.127 -1.777 4.122 1.00 96.94 99 ASP A O 1
ATOM 808 N N . ASN A 1 100 ? 1.177 -2.589 3.363 1.00 96.94 100 ASN A N 1
ATOM 809 C CA . ASN A 1 100 ? 1.697 -3.256 2.169 1.00 96.94 100 ASN A CA 1
ATOM 810 C C . ASN A 1 100 ? 1.249 -2.555 0.874 1.00 96.94 100 ASN A C 1
ATOM 812 O O . ASN A 1 100 ? 1.129 -3.179 -0.187 1.00 96.94 100 ASN A O 1
ATOM 816 N N . LEU A 1 101 ? 0.972 -1.253 0.966 1.00 95.56 101 LEU A N 1
ATOM 817 C CA . LEU A 1 101 ? 0.521 -0.418 -0.136 1.00 95.56 101 LEU A CA 1
ATOM 818 C C . LEU A 1 101 ? 1.654 -0.099 -1.126 1.00 95.56 101 LEU A C 1
ATOM 820 O O . LEU A 1 101 ? 2.801 0.103 -0.736 1.00 95.56 101 LEU A O 1
ATOM 824 N N . LEU A 1 102 ? 1.345 -0.016 -2.426 1.00 93.88 102 LEU A N 1
ATOM 825 C CA . LEU A 1 102 ? 2.340 0.183 -3.500 1.00 93.88 102 LEU A CA 1
ATOM 826 C C . LEU A 1 102 ? 2.942 1.596 -3.576 1.00 93.88 102 LEU A C 1
ATOM 828 O O . LEU A 1 102 ? 3.829 1.838 -4.390 1.00 93.88 102 LEU A O 1
ATOM 832 N N . GLY A 1 103 ? 2.458 2.535 -2.771 1.00 91.06 103 GLY A N 1
ATOM 833 C CA . GLY A 1 103 ? 2.857 3.931 -2.863 1.00 91.06 103 GLY A CA 1
ATOM 834 C C . GLY A 1 103 ? 2.580 4.696 -1.581 1.00 91.06 103 GLY A C 1
ATOM 835 O O . GLY A 1 103 ? 2.416 4.113 -0.513 1.00 91.06 103 GLY A O 1
ATOM 836 N N . CYS A 1 104 ? 2.519 6.017 -1.691 1.00 89.06 104 CYS A N 1
ATOM 837 C CA . CYS A 1 104 ? 2.296 6.911 -0.561 1.00 89.06 104 CYS A CA 1
ATOM 838 C C . CYS A 1 104 ? 0.913 7.566 -0.640 1.00 89.06 104 CYS A C 1
ATOM 840 O O . CYS A 1 104 ? 0.215 7.461 -1.644 1.00 89.06 104 CYS A O 1
ATOM 842 N N . ARG A 1 105 ? 0.523 8.308 0.398 1.00 83.88 105 ARG A N 1
ATOM 843 C CA . ARG A 1 105 ? -0.778 9.003 0.464 1.00 83.88 105 ARG A CA 1
ATOM 844 C C . ARG A 1 105 ? -1.092 9.908 -0.736 1.00 83.88 105 ARG A C 1
ATOM 846 O O . ARG A 1 105 ? -2.258 10.086 -1.060 1.00 83.88 105 ARG A O 1
ATOM 853 N N . ASN A 1 106 ? -0.068 10.463 -1.389 1.00 82.19 106 ASN A N 1
ATOM 854 C CA . ASN A 1 106 ? -0.244 11.332 -2.556 1.00 82.19 106 ASN A CA 1
ATOM 855 C C . ASN A 1 106 ? -0.506 10.527 -3.835 1.00 82.19 106 ASN A C 1
ATOM 857 O O . ASN A 1 106 ? -1.139 11.025 -4.759 1.00 82.19 106 ASN A O 1
ATOM 861 N N . PHE A 1 107 ? 0.009 9.299 -3.900 1.00 85.00 107 PHE A N 1
ATOM 862 C CA . PHE A 1 107 ? -0.143 8.416 -5.044 1.00 85.00 107 PHE A CA 1
ATOM 863 C C . PHE A 1 107 ? 0.027 6.959 -4.604 1.00 85.00 107 PHE A C 1
ATOM 865 O O . PHE A 1 107 ? 1.142 6.490 -4.358 1.00 85.00 107 PHE A O 1
ATOM 872 N N . CYS A 1 108 ? -1.096 6.251 -4.489 1.00 90.12 108 CYS A N 1
ATOM 873 C CA . CYS A 1 108 ? -1.142 4.866 -4.039 1.00 90.12 108 CYS A CA 1
ATOM 874 C C . CYS A 1 108 ? -2.005 4.022 -4.987 1.00 90.12 108 CYS A C 1
ATOM 876 O O . CYS A 1 108 ? -3.215 3.883 -4.777 1.00 90.12 108 CYS A O 1
ATOM 878 N N . PRO A 1 109 ? -1.421 3.484 -6.071 1.00 90.00 109 PRO A N 1
ATOM 879 C CA . PRO A 1 109 ? -2.173 2.660 -7.001 1.00 90.00 109 PRO A CA 1
ATOM 880 C C . PRO A 1 109 ? -2.590 1.344 -6.335 1.00 90.00 109 PRO A C 1
ATOM 882 O O . PRO A 1 109 ? -1.802 0.693 -5.652 1.00 90.00 109 PRO A O 1
ATOM 885 N N . THR A 1 110 ? -3.833 0.925 -6.573 1.00 90.56 110 THR A N 1
ATOM 886 C CA . THR A 1 110 ? -4.340 -0.385 -6.141 1.00 90.56 110 THR A CA 1
ATOM 887 C C . THR A 1 110 ? -4.492 -1.284 -7.361 1.00 90.56 110 THR A C 1
ATOM 889 O O . THR A 1 110 ? -5.351 -1.048 -8.210 1.00 90.56 110 THR A O 1
ATOM 892 N N . VAL A 1 111 ? -3.650 -2.314 -7.468 1.00 91.38 111 VAL A N 1
ATOM 893 C CA . VAL A 1 111 ? -3.598 -3.182 -8.654 1.00 91.38 111 VAL A CA 1
ATOM 894 C C . VAL A 1 111 ? -4.065 -4.586 -8.289 1.00 91.38 111 VAL A C 1
ATOM 896 O O . VAL A 1 111 ? -3.399 -5.298 -7.539 1.00 91.38 111 VAL A O 1
ATOM 899 N N . ARG A 1 112 ? -5.210 -5.003 -8.838 1.00 91.44 112 ARG A N 1
ATOM 900 C CA . ARG A 1 112 ? -5.749 -6.356 -8.640 1.00 91.44 112 ARG A CA 1
ATOM 901 C C . ARG A 1 112 ? -4.944 -7.391 -9.417 1.00 91.44 112 ARG A C 1
ATOM 903 O O . ARG A 1 112 ? -4.576 -7.180 -10.571 1.00 91.44 112 ARG A O 1
ATOM 910 N N . ARG A 1 113 ? -4.751 -8.562 -8.821 1.00 92.81 113 ARG A N 1
ATOM 911 C CA . ARG A 1 113 ? -4.191 -9.743 -9.477 1.00 92.81 113 ARG A CA 1
ATOM 912 C C . ARG A 1 113 ? -5.238 -10.377 -10.380 1.00 92.81 113 ARG A C 1
ATOM 914 O O . ARG A 1 113 ? -6.018 -11.232 -9.976 1.00 92.81 113 ARG A O 1
ATOM 921 N N . THR A 1 114 ? -5.252 -9.952 -11.634 1.00 94.06 114 THR A N 1
ATOM 922 C CA . THR A 1 114 ? -6.044 -10.607 -12.678 1.00 94.06 114 THR A CA 1
ATOM 923 C C . THR A 1 114 ? -5.229 -11.712 -13.343 1.00 94.06 114 THR A C 1
ATOM 925 O O . THR A 1 114 ? -3.998 -11.654 -13.366 1.00 94.06 114 THR A O 1
ATOM 928 N N . ARG A 1 115 ? -5.902 -12.701 -13.947 1.00 93.31 115 ARG A N 1
ATOM 929 C CA . ARG A 1 115 ? -5.224 -13.769 -14.709 1.00 93.31 115 ARG A CA 1
ATOM 930 C C . ARG A 1 115 ? -4.299 -13.206 -15.790 1.00 93.31 115 ARG A C 1
ATOM 932 O O . ARG A 1 115 ? -3.198 -13.712 -15.970 1.00 93.31 115 ARG A O 1
ATOM 939 N N . ALA A 1 116 ? -4.730 -12.145 -16.474 1.00 94.06 116 ALA A N 1
ATOM 940 C CA . ALA A 1 116 ? -3.928 -11.472 -17.490 1.00 94.06 116 ALA A CA 1
ATOM 941 C C . ALA A 1 116 ? -2.648 -10.871 -16.888 1.00 94.06 116 ALA A C 1
ATOM 943 O O . ALA A 1 116 ? -1.552 -11.175 -17.352 1.00 94.06 116 ALA A O 1
ATOM 944 N N . LEU A 1 117 ? -2.764 -10.084 -15.813 1.00 92.19 117 LEU A N 1
ATOM 945 C CA . LEU A 1 117 ? -1.603 -9.465 -15.168 1.00 92.19 117 LEU A CA 1
ATOM 946 C C . LEU A 1 117 ? -0.657 -10.497 -14.551 1.00 92.19 117 LEU A C 1
ATOM 948 O O . LEU A 1 117 ? 0.555 -10.335 -14.633 1.00 92.19 117 LEU A O 1
ATOM 952 N N . GLN A 1 118 ? -1.188 -11.579 -13.982 1.00 91.38 118 GLN A N 1
ATOM 953 C CA . GLN A 1 118 ? -0.374 -12.689 -13.488 1.00 91.38 118 GLN A CA 1
ATOM 954 C C . GLN A 1 118 ? 0.400 -13.368 -14.626 1.00 91.38 118 GLN A C 1
ATOM 956 O O . GLN A 1 118 ? 1.603 -13.582 -14.497 1.00 91.38 118 GLN A O 1
ATOM 961 N N . ALA A 1 119 ? -0.256 -13.644 -15.758 1.00 92.81 119 ALA A N 1
ATOM 962 C CA . ALA A 1 119 ? 0.390 -14.241 -16.923 1.00 92.81 119 ALA A CA 1
ATOM 963 C C . ALA A 1 119 ? 1.486 -13.338 -17.511 1.00 92.81 119 ALA A C 1
ATOM 965 O O . ALA A 1 119 ? 2.532 -13.838 -17.914 1.00 92.81 119 ALA A O 1
ATOM 966 N N . HIS A 1 120 ? 1.273 -12.020 -17.539 1.00 91.44 120 HIS A N 1
ATO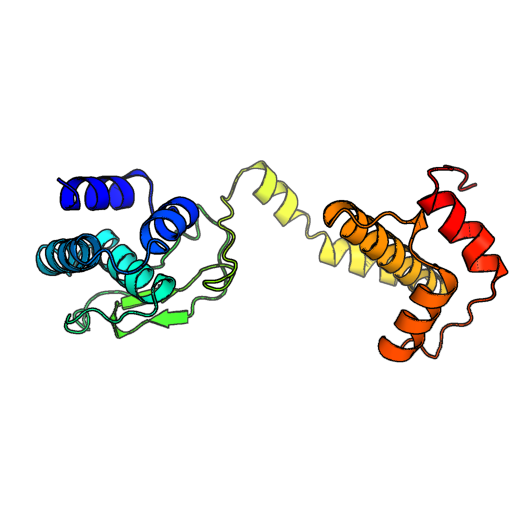M 967 C CA . HIS A 1 120 ? 2.285 -11.056 -17.977 1.00 91.44 120 HIS A CA 1
ATOM 968 C C . HIS A 1 120 ? 3.431 -10.911 -16.969 1.00 91.44 120 HIS A C 1
ATOM 970 O O . HIS A 1 120 ? 4.593 -10.906 -17.366 1.00 91.44 120 HIS A O 1
ATOM 976 N N . SER A 1 121 ? 3.132 -10.857 -15.670 1.00 86.56 121 SER A N 1
ATOM 977 C CA . SER A 1 121 ? 4.142 -10.772 -14.609 1.00 86.56 121 SER A CA 1
ATOM 978 C C . SER A 1 121 ? 5.085 -11.981 -14.621 1.00 86.56 121 SER A C 1
ATOM 980 O O . SER A 1 121 ? 6.296 -11.813 -14.486 1.00 86.56 121 SER A O 1
ATOM 982 N N . ALA A 1 122 ? 4.555 -13.177 -14.895 1.00 90.56 122 ALA A N 1
ATOM 983 C CA . ALA A 1 122 ? 5.333 -14.409 -15.015 1.00 90.56 122 ALA A CA 1
ATOM 984 C C . ALA A 1 122 ? 6.289 -14.442 -16.224 1.00 90.56 122 ALA A C 1
ATOM 986 O O . ALA A 1 122 ? 7.141 -15.322 -16.301 1.00 90.56 122 ALA A O 1
ATOM 987 N N . ARG A 1 123 ? 6.177 -13.502 -17.175 1.00 90.69 123 ARG A N 1
ATOM 988 C CA . ARG A 1 123 ? 7.114 -13.416 -18.308 1.00 90.69 123 ARG A CA 1
ATOM 989 C C . ARG A 1 123 ? 8.445 -12.779 -17.926 1.00 90.69 123 ARG A C 1
ATOM 991 O O . ARG A 1 123 ? 9.404 -12.958 -18.661 1.00 90.69 123 ARG A O 1
ATOM 998 N N . HIS A 1 124 ? 8.527 -12.072 -16.797 1.00 85.75 124 HIS A N 1
ATOM 999 C CA . HIS A 1 124 ? 9.763 -11.432 -16.336 1.00 85.75 124 HIS A CA 1
ATOM 1000 C C . HIS A 1 124 ? 10.421 -10.540 -17.407 1.00 85.75 124 HIS A C 1
ATOM 1002 O O . HIS A 1 124 ? 11.604 -10.687 -17.699 1.00 85.75 124 HIS A O 1
ATOM 1008 N N . TYR A 1 125 ? 9.658 -9.600 -17.980 1.00 87.50 125 TYR A N 1
ATOM 1009 C CA . TYR A 1 125 ? 10.125 -8.708 -19.052 1.00 87.50 125 TYR A CA 1
ATOM 1010 C C . TYR A 1 125 ? 11.451 -8.000 -18.755 1.00 87.50 125 TYR A C 1
ATOM 1012 O O . TYR A 1 125 ? 12.263 -7.871 -19.659 1.00 87.50 125 TYR A O 1
ATOM 1020 N N . GLY A 1 126 ? 11.696 -7.603 -17.500 1.00 84.69 126 GLY A N 1
ATOM 1021 C CA . GLY A 1 126 ? 12.974 -7.006 -17.100 1.00 84.69 126 GLY A CA 1
ATOM 1022 C C . GLY A 1 126 ? 14.164 -7.931 -17.360 1.00 84.69 126 GLY A C 1
ATOM 1023 O O . GLY A 1 126 ? 15.129 -7.512 -17.981 1.00 84.69 126 GLY A O 1
ATOM 1024 N N . ARG A 1 127 ? 14.050 -9.219 -17.006 1.00 87.19 127 ARG A N 1
ATOM 1025 C CA . ARG A 1 127 ? 15.097 -10.208 -17.305 1.00 87.19 127 ARG A CA 1
ATOM 1026 C C . ARG A 1 127 ? 15.248 -10.448 -18.799 1.00 87.19 127 ARG A C 1
ATOM 1028 O O . ARG A 1 127 ? 16.361 -10.520 -19.284 1.00 87.19 127 ARG A O 1
ATOM 1035 N N . GLN A 1 128 ? 14.139 -10.533 -19.536 1.00 88.00 128 GLN A N 1
ATOM 1036 C CA . GLN A 1 128 ? 14.211 -10.690 -20.993 1.00 88.00 128 GLN A CA 1
ATOM 1037 C C . GLN A 1 128 ? 14.921 -9.503 -21.655 1.00 88.00 128 GLN A C 1
ATOM 1039 O O . GLN A 1 128 ? 15.679 -9.698 -22.600 1.00 88.00 128 GLN A O 1
ATOM 1044 N N . ALA A 1 129 ? 14.682 -8.286 -21.159 1.00 84.31 129 ALA A N 1
ATOM 1045 C CA . ALA A 1 129 ? 15.379 -7.095 -21.616 1.00 84.31 129 ALA A CA 1
ATOM 1046 C C . ALA A 1 129 ? 16.870 -7.162 -21.259 1.00 84.31 129 ALA A C 1
ATOM 1048 O O . ALA A 1 129 ? 17.698 -6.982 -22.141 1.00 84.31 129 ALA A O 1
ATOM 1049 N N . GLU A 1 130 ? 17.221 -7.492 -20.012 1.00 83.88 130 GLU A N 1
ATOM 1050 C CA . GLU A 1 130 ? 18.616 -7.681 -19.585 1.00 83.88 130 GLU A CA 1
ATOM 1051 C C . GLU A 1 130 ? 19.350 -8.724 -20.446 1.00 83.88 130 GLU A C 1
ATOM 1053 O O . GLU A 1 130 ? 20.442 -8.450 -20.944 1.00 83.88 130 GLU A O 1
ATOM 1058 N N . ASP A 1 131 ? 18.733 -9.884 -20.681 1.00 87.62 131 ASP A N 1
ATOM 1059 C CA . ASP A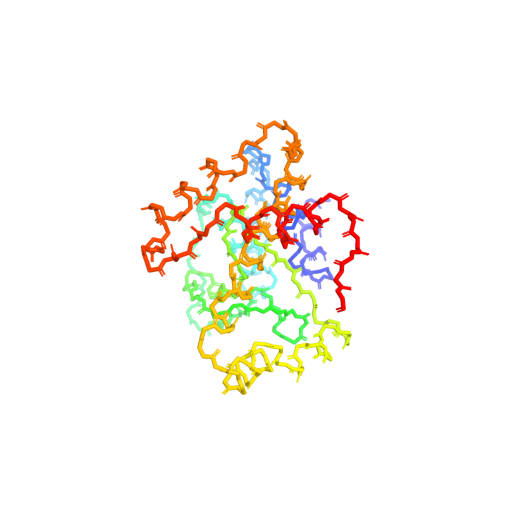 1 131 ? 19.288 -10.964 -21.502 1.00 87.62 131 ASP A CA 1
ATOM 1060 C C . ASP A 1 131 ? 19.498 -10.524 -22.958 1.00 87.62 131 ASP A C 1
ATOM 1062 O O . ASP A 1 131 ? 20.487 -10.903 -23.587 1.00 87.62 131 ASP A O 1
ATOM 1066 N N . LEU A 1 132 ? 18.576 -9.727 -23.505 1.00 84.50 132 LEU A N 1
ATOM 1067 C CA . LEU A 1 132 ? 18.681 -9.181 -24.856 1.00 84.50 132 LEU A CA 1
ATOM 1068 C C . LEU A 1 132 ? 19.814 -8.156 -24.951 1.00 84.50 132 LEU A C 1
ATOM 1070 O O . LEU A 1 132 ? 20.611 -8.213 -25.883 1.00 84.50 132 LEU A O 1
ATOM 1074 N N . LEU A 1 133 ? 19.942 -7.263 -23.967 1.00 81.75 133 LEU A N 1
ATOM 1075 C CA . LEU A 1 133 ? 21.016 -6.268 -23.933 1.00 81.75 133 LEU A CA 1
ATOM 1076 C C . LEU A 1 133 ? 22.405 -6.920 -23.848 1.00 81.75 133 LEU A C 1
ATOM 1078 O O . LEU A 1 133 ? 23.351 -6.412 -24.443 1.00 81.75 133 LEU A O 1
ATOM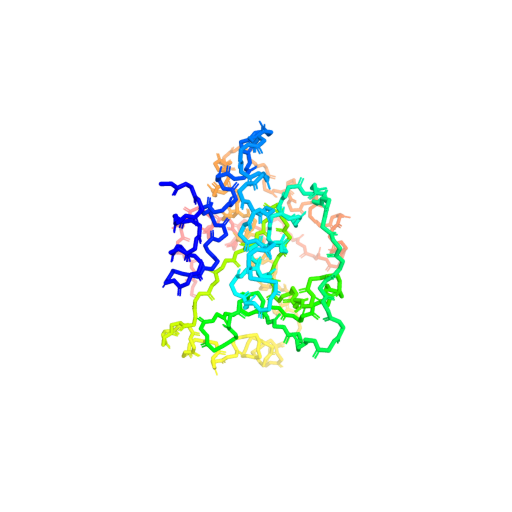 1082 N N . GLN A 1 134 ? 22.528 -8.063 -23.165 1.00 83.69 134 GLN A N 1
ATOM 1083 C CA . GLN A 1 134 ? 23.781 -8.827 -23.080 1.00 83.69 134 GLN A CA 1
ATOM 1084 C C . GLN A 1 134 ? 24.181 -9.517 -24.395 1.00 83.69 134 GLN A C 1
ATOM 1086 O O . GLN A 1 134 ? 25.351 -9.850 -24.578 1.00 83.69 134 GLN A O 1
ATOM 1091 N N . GLN A 1 135 ? 23.239 -9.745 -25.315 1.00 86.19 135 GLN A N 1
ATOM 1092 C CA . GLN A 1 135 ? 23.504 -10.390 -26.609 1.00 86.19 135 GLN A CA 1
ATOM 1093 C C . GLN A 1 135 ? 24.062 -9.422 -27.660 1.00 86.19 135 GLN A C 1
ATOM 1095 O O . GLN A 1 135 ? 24.476 -9.859 -28.738 1.00 86.19 135 GLN A O 1
ATOM 1100 N N . HIS A 1 136 ? 24.092 -8.122 -27.360 1.00 81.12 136 HIS A N 1
ATOM 1101 C CA . HIS A 1 136 ? 24.522 -7.084 -28.285 1.00 81.12 136 HIS A CA 1
ATOM 1102 C C . HIS A 1 136 ? 25.747 -6.317 -27.762 1.00 81.12 136 HIS A C 1
ATOM 1104 O O . HIS A 1 136 ? 25.931 -6.180 -26.553 1.00 81.12 136 HIS A O 1
ATOM 1110 N N . PRO A 1 137 ? 26.604 -5.803 -28.668 1.00 78.81 137 PRO A N 1
ATOM 1111 C CA . PRO A 1 137 ? 27.674 -4.882 -28.310 1.00 78.81 137 PRO A CA 1
ATOM 1112 C C . PRO A 1 137 ? 27.157 -3.700 -27.491 1.00 78.81 137 PRO A C 1
ATOM 1114 O O . PRO A 1 137 ? 26.124 -3.115 -27.820 1.00 78.81 137 PRO A O 1
ATOM 1117 N N . GLU A 1 138 ? 27.930 -3.306 -26.480 1.00 72.44 138 GLU A N 1
ATOM 1118 C CA . GLU A 1 138 ? 27.606 -2.194 -25.583 1.00 72.44 138 GLU A CA 1
ATOM 1119 C C . GLU A 1 138 ? 27.261 -0.910 -26.346 1.00 72.44 138 GLU A C 1
ATOM 1121 O O . GLU A 1 138 ? 26.322 -0.221 -25.971 1.00 72.44 138 GLU A O 1
ATOM 1126 N N . THR A 1 139 ? 27.946 -0.632 -27.460 1.00 66.62 139 THR A N 1
ATOM 1127 C CA . THR A 1 139 ? 27.694 0.543 -28.306 1.00 66.62 139 THR A CA 1
ATOM 1128 C C . THR A 1 139 ? 26.276 0.570 -28.878 1.00 66.62 139 THR A C 1
ATOM 1130 O O . THR A 1 139 ? 25.616 1.597 -28.804 1.00 66.62 139 THR A O 1
ATOM 1133 N N . LEU A 1 140 ? 25.769 -0.565 -29.373 1.00 67.12 140 LEU A N 1
ATOM 1134 C CA . LEU A 1 140 ? 24.405 -0.655 -29.904 1.00 67.12 140 LEU A CA 1
ATOM 1135 C C . LEU A 1 140 ? 23.373 -0.539 -28.780 1.00 67.12 140 LEU A C 1
ATOM 1137 O O . LEU A 1 140 ? 22.396 0.193 -28.905 1.00 67.12 140 LEU A O 1
ATOM 1141 N N . THR A 1 141 ? 23.608 -1.215 -27.656 1.00 65.31 141 THR A N 1
ATOM 1142 C CA . THR A 1 141 ? 22.760 -1.105 -26.461 1.00 65.31 141 THR A CA 1
ATOM 1143 C C . THR A 1 141 ? 22.677 0.340 -25.962 1.00 65.31 141 THR A C 1
ATOM 1145 O O . THR A 1 141 ? 21.604 0.797 -25.557 1.00 65.31 141 THR A O 1
ATOM 1148 N N . ARG A 1 142 ? 23.791 1.075 -26.037 1.00 64.94 142 ARG A N 1
ATOM 1149 C CA . ARG A 1 142 ? 23.878 2.491 -25.688 1.00 64.94 142 ARG A CA 1
ATOM 1150 C C . ARG A 1 142 ? 22.965 3.338 -26.571 1.00 64.94 142 ARG A C 1
ATOM 1152 O O . ARG A 1 142 ? 22.098 4.029 -26.043 1.00 64.94 142 ARG A O 1
ATOM 1159 N N . ASP A 1 143 ? 23.106 3.207 -27.888 1.00 62.88 143 ASP A N 1
ATOM 1160 C CA . ASP A 1 143 ? 22.343 3.977 -28.875 1.00 62.88 143 ASP A CA 1
ATOM 1161 C C . ASP A 1 143 ? 20.828 3.742 -28.729 1.00 62.88 143 ASP A C 1
ATOM 1163 O O . ASP A 1 143 ? 20.052 4.691 -28.613 1.00 62.88 143 ASP A O 1
ATOM 1167 N N . TYR A 1 144 ? 20.399 2.480 -28.599 1.00 68.44 144 TYR A N 1
ATOM 1168 C CA .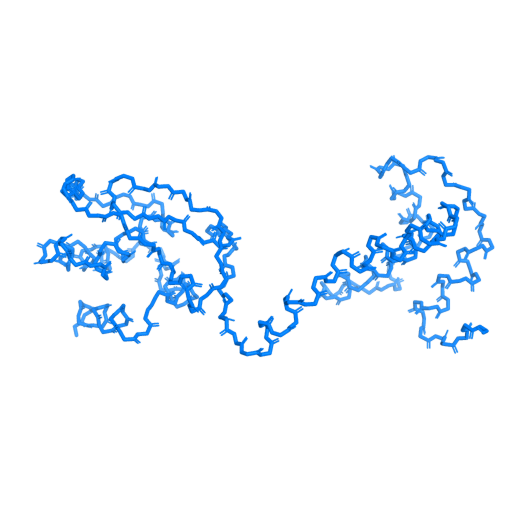 TYR A 1 144 ? 18.984 2.140 -28.388 1.00 68.44 144 TYR A CA 1
ATOM 1169 C C . TYR A 1 144 ? 18.423 2.647 -27.054 1.00 68.44 144 TYR A C 1
ATOM 1171 O O . TYR A 1 144 ? 17.249 3.016 -26.977 1.00 68.44 144 TYR A O 1
ATOM 1179 N N . SER A 1 145 ? 19.240 2.671 -25.997 1.00 67.00 145 SER A N 1
ATOM 1180 C CA . SER A 1 145 ? 18.812 3.201 -24.699 1.00 67.00 145 SER A CA 1
ATOM 1181 C C . SER A 1 145 ? 18.471 4.688 -24.799 1.00 67.00 145 SER A C 1
ATOM 1183 O O . SER A 1 145 ? 17.516 5.141 -24.167 1.00 67.00 145 SER A O 1
ATOM 1185 N N . TYR A 1 146 ? 19.196 5.441 -25.628 1.00 66.19 146 TYR A N 1
ATOM 1186 C CA . TYR A 1 146 ? 18.932 6.861 -25.835 1.00 66.19 146 TYR A CA 1
ATOM 1187 C C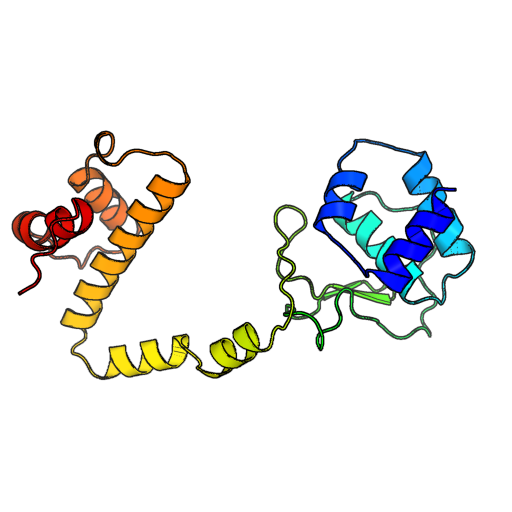 . TYR A 1 146 ? 17.665 7.126 -26.625 1.00 66.19 146 TYR A C 1
ATOM 1189 O O . TYR A 1 146 ? 16.840 7.932 -26.189 1.00 66.19 146 TYR A O 1
ATOM 1197 N N . ASP A 1 147 ? 17.481 6.417 -27.737 1.00 66.69 147 ASP A N 1
ATOM 1198 C CA . ASP A 1 147 ? 16.253 6.514 -28.520 1.00 66.69 147 ASP A CA 1
ATOM 1199 C C . ASP A 1 147 ? 15.038 6.174 -27.656 1.00 66.69 147 ASP A C 1
ATOM 1201 O O . ASP A 1 147 ? 14.038 6.893 -27.673 1.00 66.69 147 ASP A O 1
ATOM 1205 N N . MET A 1 148 ? 15.143 5.138 -26.819 1.00 70.06 148 MET A N 1
ATOM 1206 C CA . MET A 1 148 ? 14.079 4.766 -25.890 1.00 70.06 148 MET A CA 1
ATOM 1207 C C . MET A 1 148 ? 13.784 5.874 -24.865 1.00 70.06 148 MET A C 1
ATOM 1209 O O . MET A 1 148 ? 12.617 6.208 -24.663 1.00 70.06 148 MET A O 1
ATOM 1213 N N . VAL A 1 149 ? 14.807 6.485 -24.253 1.00 71.88 149 VAL A N 1
ATOM 1214 C CA . VAL A 1 149 ? 14.631 7.613 -23.313 1.00 71.88 149 VAL A CA 1
ATOM 1215 C C . VAL A 1 149 ? 13.973 8.809 -23.996 1.00 71.88 149 VAL A C 1
ATOM 1217 O O . VAL A 1 149 ? 13.105 9.461 -23.408 1.00 71.88 149 VAL A O 1
ATOM 1220 N N . LEU A 1 150 ? 14.348 9.100 -25.243 1.00 72.25 150 LEU A N 1
ATOM 1221 C CA . LEU A 1 150 ? 13.775 10.220 -25.975 1.00 72.25 150 LEU A CA 1
ATOM 1222 C C . LEU A 1 150 ? 12.310 9.974 -26.333 1.00 72.25 150 LEU A C 1
ATOM 1224 O O . LEU A 1 150 ? 11.467 10.855 -26.147 1.00 72.25 150 LEU A O 1
ATOM 1228 N N . GLN A 1 151 ? 11.998 8.765 -26.800 1.00 72.44 151 GLN A N 1
ATOM 1229 C CA . GLN A 1 151 ? 10.627 8.347 -27.059 1.00 72.44 151 GLN A CA 1
ATOM 1230 C C . GLN A 1 151 ? 9.794 8.426 -25.777 1.00 72.44 151 GLN A C 1
ATOM 1232 O O . GLN A 1 151 ? 8.721 9.024 -25.811 1.00 72.44 151 GLN A O 1
ATOM 1237 N N . GLU A 1 152 ? 10.286 7.918 -24.645 1.00 77.06 152 GLU A N 1
ATOM 1238 C CA . GLU A 1 152 ? 9.588 7.992 -23.352 1.00 77.06 152 GLU A CA 1
ATOM 1239 C C . GLU A 1 152 ? 9.318 9.442 -22.931 1.00 77.06 152 GLU A C 1
ATOM 1241 O O . GLU A 1 152 ? 8.213 9.793 -22.512 1.00 77.06 152 GLU A O 1
ATOM 1246 N N . THR A 1 153 ? 10.307 10.315 -23.118 1.00 75.94 153 THR A N 1
ATOM 1247 C CA . THR A 1 153 ? 10.215 11.743 -22.799 1.00 75.94 153 THR A CA 1
ATOM 1248 C C . THR A 1 153 ? 9.156 12.442 -23.658 1.00 75.94 153 THR A C 1
ATOM 1250 O O . THR A 1 153 ? 8.313 13.176 -23.137 1.00 75.94 153 THR A O 1
ATOM 1253 N N . VAL A 1 154 ? 9.129 12.178 -24.969 1.00 72.38 154 VAL A N 1
ATOM 1254 C CA . VAL A 1 154 ? 8.119 12.757 -25.870 1.00 72.38 154 VAL A CA 1
ATOM 1255 C C . VAL A 1 154 ? 6.722 12.189 -25.609 1.00 72.38 154 VAL A C 1
ATOM 1257 O O . VAL A 1 154 ? 5.743 12.939 -25.644 1.00 72.38 154 VAL A O 1
ATOM 1260 N N . HIS A 1 155 ? 6.599 10.892 -25.321 1.00 73.62 155 HIS A N 1
ATOM 1261 C CA . HIS A 1 155 ? 5.314 10.288 -24.963 1.00 73.62 155 HIS A CA 1
ATOM 1262 C C . HIS A 1 155 ? 4.778 10.857 -23.646 1.00 73.62 155 HIS A C 1
ATOM 1264 O O . HIS A 1 155 ? 3.603 11.220 -23.587 1.00 73.62 155 HIS A O 1
ATOM 1270 N N . SER A 1 156 ? 5.641 11.022 -22.642 1.00 73.19 156 SER A N 1
ATOM 1271 C CA . SER A 1 156 ? 5.292 11.646 -21.362 1.00 73.19 156 SER A CA 1
ATOM 1272 C C . SER A 1 156 ? 4.812 13.085 -21.555 1.00 73.19 156 SER A C 1
ATOM 1274 O O . SER A 1 156 ? 3.726 13.436 -21.103 1.00 73.19 156 SER A O 1
ATOM 1276 N N . MET A 1 157 ? 5.542 13.902 -22.323 1.00 77.12 157 MET A N 1
ATOM 1277 C CA . MET A 1 157 ? 5.118 15.270 -22.655 1.00 77.12 157 MET A CA 1
ATOM 1278 C C . MET A 1 157 ? 3.746 15.321 -23.334 1.00 77.12 157 MET A C 1
ATOM 1280 O O . MET A 1 157 ? 2.930 16.186 -23.017 1.00 77.12 157 MET A O 1
ATOM 1284 N N . ARG A 1 158 ? 3.466 14.375 -24.238 1.00 76.38 158 ARG A N 1
ATOM 1285 C CA . ARG A 1 158 ? 2.173 14.292 -24.925 1.00 76.38 158 ARG A CA 1
ATOM 1286 C C . ARG A 1 158 ? 1.024 14.000 -23.956 1.00 76.38 158 ARG A C 1
ATOM 1288 O O . ARG A 1 158 ? -0.057 14.554 -24.142 1.00 76.38 158 ARG A O 1
ATOM 1295 N N . ILE A 1 159 ? 1.246 13.157 -22.946 1.00 75.75 159 ILE A N 1
ATOM 1296 C CA . ILE A 1 159 ? 0.259 12.874 -21.890 1.00 75.75 159 ILE A CA 1
ATOM 1297 C C . ILE A 1 159 ? -0.030 14.144 -21.078 1.00 75.75 159 ILE A C 1
ATOM 1299 O O . ILE A 1 159 ? -1.192 14.445 -20.815 1.00 75.75 159 ILE A O 1
ATOM 1303 N N . GLU A 1 160 ? 1.005 14.930 -20.777 1.00 79.25 160 GLU A N 1
ATOM 1304 C CA . GLU A 1 160 ? 0.904 16.213 -20.062 1.00 79.25 160 GLU A CA 1
ATOM 1305 C C . GLU A 1 160 ? 0.365 17.371 -20.934 1.00 79.25 160 GLU A C 1
ATOM 1307 O O . GLU A 1 160 ? 0.287 18.516 -20.488 1.00 79.25 160 GLU A O 1
ATOM 1312 N N . GLY A 1 161 ? -0.008 17.105 -22.193 1.00 76.38 161 GLY A N 1
ATOM 1313 C CA . GLY A 1 161 ? -0.538 18.110 -23.120 1.00 76.38 161 GLY A CA 1
ATOM 1314 C C . GLY A 1 161 ? 0.509 19.089 -23.665 1.00 76.38 161 GLY A C 1
ATOM 1315 O O . GLY A 1 161 ? 0.151 20.096 -24.276 1.00 76.38 161 GLY A O 1
ATOM 1316 N N . VAL A 1 162 ? 1.800 18.804 -23.478 1.00 71.19 162 VAL A N 1
ATOM 1317 C CA . VAL A 1 162 ? 2.901 19.579 -24.057 1.00 71.19 162 VAL A CA 1
ATOM 1318 C C . VAL A 1 162 ? 3.106 19.132 -25.504 1.00 71.19 162 VAL A C 1
ATOM 1320 O O . VAL A 1 162 ? 3.380 17.964 -25.792 1.00 71.19 162 VAL A O 1
ATOM 1323 N N . HIS A 1 163 ? 2.966 20.065 -26.445 1.00 62.47 163 HIS A N 1
ATOM 1324 C CA . HIS A 1 163 ? 3.129 19.771 -27.865 1.00 62.47 163 HIS A CA 1
ATOM 1325 C C . HIS A 1 163 ? 4.600 19.850 -28.287 1.00 62.47 163 HIS A C 1
ATOM 1327 O O . HIS A 1 163 ? 5.292 20.828 -28.039 1.00 62.47 163 HIS A O 1
ATOM 1333 N N . TYR A 1 164 ? 5.060 18.838 -29.019 1.00 55.94 164 TYR A N 1
ATOM 1334 C CA . TYR A 1 164 ? 6.428 18.740 -29.540 1.00 55.94 164 TYR A CA 1
ATOM 1335 C C . TYR A 1 164 ? 6.881 19.972 -30.344 1.00 55.94 164 TYR A C 1
ATOM 1337 O O . TYR A 1 164 ? 8.040 20.359 -30.294 1.00 55.94 164 TYR A O 1
ATOM 1345 N N . GLN A 1 165 ? 5.955 20.634 -31.045 1.00 57.59 165 GLN A N 1
ATOM 1346 C CA . GLN A 1 165 ? 6.241 21.839 -31.833 1.00 57.59 165 GLN A CA 1
ATOM 1347 C C . GLN A 1 165 ? 6.676 23.048 -30.987 1.00 57.59 165 GLN A C 1
ATOM 1349 O O . GLN A 1 165 ? 7.202 24.006 -31.545 1.00 57.59 165 GLN A O 1
ATOM 1354 N N . SER A 1 166 ? 6.466 23.021 -29.667 1.00 52.31 166 SER A N 1
ATOM 1355 C CA . SER A 1 166 ? 6.949 24.059 -28.749 1.00 52.31 166 SER A CA 1
ATOM 1356 C C . SER A 1 166 ? 8.269 23.707 -28.054 1.00 52.31 166 SER A C 1
ATOM 1358 O O . SER A 1 166 ? 8.719 24.488 -27.219 1.00 52.31 166 SER A O 1
ATOM 1360 N N . VAL A 1 167 ? 8.879 22.553 -28.356 1.00 58.09 167 VAL A N 1
ATOM 1361 C CA . VAL A 1 167 ? 10.109 22.082 -27.703 1.00 58.09 167 VAL A CA 1
ATOM 1362 C C . VAL A 1 167 ? 11.234 21.981 -28.728 1.00 58.09 167 VAL A C 1
ATOM 1364 O O . VAL A 1 167 ? 11.144 21.238 -29.701 1.00 58.09 167 VAL A O 1
ATOM 1367 N N . ASP A 1 168 ? 12.312 22.726 -28.495 1.00 68.00 168 ASP A N 1
ATOM 1368 C CA . ASP A 1 168 ? 13.539 22.626 -29.281 1.00 68.00 168 ASP A CA 1
ATOM 1369 C C . ASP A 1 168 ? 14.302 21.354 -28.880 1.00 68.00 168 ASP A C 1
ATOM 1371 O O . ASP A 1 168 ? 14.924 21.280 -27.820 1.00 68.00 168 ASP A O 1
ATOM 1375 N N . ILE A 1 169 ? 14.187 20.320 -29.710 1.00 62.75 169 ILE A N 1
ATOM 1376 C CA . ILE A 1 169 ? 14.710 18.972 -29.451 1.00 62.75 169 ILE A CA 1
ATOM 1377 C C . ILE A 1 169 ? 16.231 18.942 -29.282 1.00 62.75 169 ILE A C 1
ATOM 1379 O O . ILE A 1 169 ? 16.683 18.324 -28.321 1.00 62.75 169 ILE A O 1
ATOM 1383 N N . PRO A 1 170 ? 17.030 19.629 -30.117 1.00 63.34 170 PRO A N 1
ATOM 1384 C CA . PRO A 1 170 ? 18.452 19.845 -29.860 1.00 63.34 170 PRO A CA 1
ATOM 1385 C C . PRO A 1 170 ? 18.753 20.423 -28.471 1.00 63.34 170 PRO A C 1
ATOM 1387 O O . PRO A 1 170 ? 19.621 19.910 -27.767 1.00 63.34 170 PRO A O 1
ATOM 1390 N N . THR A 1 171 ? 18.005 21.440 -28.035 1.00 65.50 171 THR A N 1
ATOM 1391 C CA . THR A 1 171 ? 18.166 22.036 -26.698 1.00 65.50 171 THR A CA 1
ATOM 1392 C C . THR A 1 171 ? 17.756 21.064 -25.590 1.00 65.50 171 THR A C 1
ATOM 1394 O O . THR A 1 171 ? 18.444 20.961 -24.572 1.00 65.50 171 THR A O 1
ATOM 1397 N N . LEU A 1 172 ? 16.676 20.302 -25.784 1.00 68.19 172 LEU A N 1
ATOM 1398 C CA . LEU A 1 172 ? 16.248 19.259 -24.852 1.00 68.19 172 LEU A CA 1
ATOM 1399 C C . LEU A 1 172 ? 17.316 18.167 -24.714 1.00 68.19 172 LEU A C 1
ATOM 1401 O O . LEU A 1 172 ? 17.690 17.824 -23.596 1.00 68.19 172 LEU A O 1
ATOM 1405 N N . ILE A 1 173 ? 17.832 17.658 -25.836 1.00 66.12 173 ILE A N 1
ATOM 1406 C CA . ILE A 1 173 ? 18.904 16.656 -25.873 1.00 66.12 173 ILE A CA 1
ATOM 1407 C C . ILE A 1 173 ? 20.154 17.208 -25.190 1.00 66.12 173 ILE A C 1
ATOM 1409 O O . ILE A 1 173 ? 20.693 16.549 -24.309 1.00 66.12 173 ILE A O 1
ATOM 1413 N N . GLY A 1 174 ? 20.572 18.436 -25.510 1.00 64.12 174 GLY A N 1
ATOM 1414 C CA . GLY A 1 174 ? 21.719 19.078 -24.863 1.00 64.12 174 GLY A CA 1
ATOM 1415 C C . GLY A 1 174 ? 21.554 19.205 -23.346 1.00 64.12 174 GLY A C 1
ATOM 1416 O O . GLY A 1 174 ? 22.488 18.930 -22.596 1.00 64.12 174 GLY A O 1
ATOM 1417 N N . THR A 1 175 ? 20.347 19.536 -22.882 1.00 66.12 175 THR A N 1
ATOM 1418 C CA . THR A 1 175 ? 20.028 19.640 -21.448 1.00 66.12 175 THR A CA 1
ATOM 1419 C C . THR A 1 175 ? 20.044 18.270 -20.764 1.00 66.12 175 THR A C 1
ATOM 1421 O O . THR A 1 175 ? 20.591 18.125 -19.669 1.00 66.12 175 THR A O 1
ATOM 1424 N N . LEU A 1 176 ? 19.477 17.246 -21.412 1.00 64.88 176 LEU A N 1
ATOM 1425 C CA . LEU A 1 176 ? 19.505 15.865 -20.925 1.00 64.88 176 LEU A CA 1
ATOM 1426 C C . LEU A 1 176 ? 20.934 15.324 -20.864 1.00 64.88 176 LEU A C 1
ATOM 1428 O O . LEU A 1 176 ? 21.268 14.621 -19.917 1.00 64.88 176 LEU A O 1
ATOM 1432 N N . VAL A 1 177 ? 21.785 15.685 -21.826 1.00 64.62 177 VAL A N 1
ATOM 1433 C CA . VAL A 1 177 ? 23.189 15.272 -21.842 1.00 64.62 177 VAL A CA 1
ATOM 1434 C C . VAL A 1 177 ? 23.965 15.880 -20.678 1.00 64.62 177 VAL A C 1
ATOM 1436 O O . VAL A 1 177 ? 24.566 15.149 -19.893 1.00 64.62 177 VAL A O 1
ATOM 1439 N N . GLN A 1 178 ? 23.856 17.201 -20.513 1.00 65.06 178 GLN A N 1
ATOM 1440 C CA . GLN A 1 178 ? 24.555 17.955 -19.468 1.00 65.06 178 GLN A CA 1
ATOM 1441 C C . GLN A 1 178 ? 24.148 17.564 -18.042 1.00 65.06 178 GLN A C 1
ATOM 1443 O O . GLN A 1 178 ? 24.965 17.635 -17.126 1.00 65.06 178 GLN A O 1
ATOM 1448 N N . HIS A 1 179 ? 22.885 17.192 -17.823 1.00 63.38 179 HIS A N 1
ATOM 1449 C CA . HIS A 1 179 ? 22.371 16.894 -16.481 1.00 63.38 179 HIS A CA 1
ATOM 1450 C C . HIS A 1 179 ? 22.162 15.403 -16.204 1.00 63.38 179 HIS A C 1
ATOM 1452 O O . HIS A 1 179 ? 22.047 15.014 -15.043 1.00 63.38 179 HIS A O 1
ATOM 1458 N N . GLY A 1 180 ? 22.137 14.564 -17.240 1.00 58.97 180 GLY A N 1
ATOM 1459 C CA . GLY A 1 180 ? 21.946 13.118 -17.138 1.00 58.97 180 GLY A CA 1
ATOM 1460 C C . GLY A 1 180 ? 23.229 12.316 -16.911 1.00 58.97 180 GLY A C 1
ATOM 1461 O O . GLY A 1 180 ? 23.150 11.091 -16.860 1.00 58.97 180 GLY A O 1
ATOM 1462 N N . ASN A 1 181 ? 24.390 12.973 -16.775 1.00 55.50 181 ASN A N 1
ATOM 1463 C CA . ASN A 1 181 ? 25.711 12.329 -16.739 1.00 55.50 181 ASN A CA 1
ATOM 1464 C C . ASN A 1 181 ? 25.947 11.459 -17.988 1.00 55.50 181 ASN A C 1
ATOM 1466 O O . ASN A 1 181 ? 26.319 10.288 -17.910 1.00 55.50 181 ASN A O 1
ATOM 1470 N N . LEU A 1 182 ? 25.644 12.042 -19.147 1.00 56.53 182 LEU A N 1
ATOM 1471 C CA . LEU A 1 182 ? 25.701 11.396 -20.452 1.00 56.53 182 LEU A CA 1
ATOM 1472 C C . LEU A 1 182 ? 26.851 11.984 -21.293 1.00 56.53 182 LEU A C 1
ATOM 1474 O O . LEU A 1 182 ? 26.718 12.167 -22.496 1.00 56.53 182 LEU A O 1
ATOM 1478 N N . ASP A 1 183 ? 27.979 12.331 -20.679 1.00 51.56 183 ASP A N 1
ATOM 1479 C CA . ASP A 1 183 ? 29.051 13.084 -21.355 1.00 51.56 183 ASP A CA 1
ATOM 1480 C C . ASP A 1 183 ? 29.824 12.268 -22.408 1.00 51.56 183 ASP A C 1
ATOM 1482 O O . ASP A 1 183 ? 30.450 12.829 -23.303 1.00 51.56 183 ASP A O 1
ATOM 1486 N N . ASP A 1 184 ? 29.730 10.939 -22.368 1.00 50.19 184 ASP A N 1
ATOM 1487 C CA . ASP A 1 184 ? 30.308 10.049 -23.384 1.00 50.19 184 ASP A CA 1
ATOM 1488 C C . ASP A 1 184 ? 29.468 9.973 -24.683 1.00 50.19 184 ASP A C 1
ATOM 1490 O O . ASP A 1 184 ? 29.707 9.120 -25.547 1.00 50.19 184 ASP A O 1
ATOM 1494 N N . LEU A 1 185 ? 28.420 10.793 -24.807 1.00 51.72 185 LEU A N 1
ATOM 1495 C CA . LEU A 1 185 ? 27.530 10.795 -25.961 1.00 51.72 185 LEU A CA 1
ATOM 1496 C C . LEU A 1 185 ? 28.160 11.557 -27.127 1.00 51.72 185 LEU A C 1
ATOM 1498 O O . LEU A 1 185 ? 28.134 12.785 -27.194 1.00 51.72 185 LEU A O 1
ATOM 1502 N N . HIS A 1 186 ? 28.644 10.817 -28.118 1.00 51.72 186 HIS A N 1
ATOM 1503 C CA . HIS A 1 186 ? 28.948 11.370 -29.432 1.00 51.72 186 HIS A CA 1
ATOM 1504 C C . HIS A 1 186 ? 27.672 11.447 -30.285 1.00 51.72 186 HIS A C 1
ATOM 1506 O O . HIS A 1 186 ? 27.481 10.645 -31.195 1.00 51.72 186 HIS A O 1
ATOM 1512 N N . TRP A 1 187 ? 26.796 12.420 -30.018 1.00 53.94 187 TRP A N 1
ATOM 1513 C CA . TRP A 1 187 ? 25.787 12.799 -31.013 1.00 53.94 187 TRP A CA 1
ATOM 1514 C C . TRP A 1 187 ? 26.440 13.683 -32.067 1.00 53.94 187 TRP A C 1
ATOM 1516 O O . TRP A 1 187 ? 27.023 14.714 -31.734 1.00 53.94 187 TRP A O 1
ATOM 1526 N N . ASN A 1 188 ? 26.300 13.325 -33.341 1.00 50.88 188 ASN A N 1
ATOM 1527 C CA . ASN A 1 188 ? 26.307 14.340 -34.386 1.00 50.88 188 ASN A CA 1
ATOM 1528 C C . ASN A 1 188 ? 24.850 14.754 -34.674 1.00 50.88 188 ASN A C 1
ATOM 1530 O O . ASN A 1 188 ? 23.908 13.993 -34.430 1.00 50.88 188 ASN A O 1
ATOM 1534 N N . GLU A 1 189 ? 24.653 15.979 -35.163 1.00 49.00 189 GLU A N 1
ATOM 1535 C CA . GLU A 1 189 ? 23.328 16.479 -35.569 1.00 49.00 189 GLU A CA 1
ATOM 1536 C C . GLU A 1 189 ? 22.661 15.563 -36.614 1.00 49.00 189 GLU A C 1
ATOM 1538 O O . GLU A 1 189 ? 21.430 15.464 -36.664 1.00 49.00 189 GLU A O 1
ATOM 1543 N N . ASP A 1 190 ? 23.464 14.836 -37.397 1.00 50.78 190 ASP A N 1
ATOM 1544 C CA . ASP A 1 190 ? 22.986 13.899 -38.413 1.00 50.78 190 ASP A CA 1
ATOM 1545 C C . ASP A 1 190 ? 22.221 12.713 -37.797 1.00 50.78 190 ASP A C 1
ATOM 1547 O O . ASP A 1 190 ? 21.143 12.377 -38.283 1.00 50.78 190 ASP A O 1
ATOM 1551 N N . SER A 1 191 ? 22.689 12.125 -36.689 1.00 52.25 191 SER A N 1
ATOM 1552 C CA . SER A 1 191 ? 22.029 10.997 -36.011 1.00 52.25 191 SER A CA 1
ATOM 1553 C C . SER A 1 191 ? 20.667 11.383 -35.422 1.00 52.25 191 SER A C 1
ATOM 1555 O O . SER A 1 191 ? 19.697 10.631 -35.534 1.00 52.25 191 SER A O 1
ATOM 1557 N N . ILE A 1 192 ? 20.557 12.590 -34.855 1.00 52.91 192 ILE A N 1
ATOM 1558 C CA . ILE A 1 192 ? 19.290 13.129 -34.324 1.00 52.91 192 ILE A CA 1
ATOM 1559 C C . ILE A 1 192 ? 18.293 13.356 -35.472 1.00 52.91 192 ILE A C 1
ATOM 1561 O O . ILE A 1 192 ? 17.101 13.056 -35.369 1.00 52.91 192 ILE A O 1
ATOM 1565 N N . THR A 1 193 ? 18.781 13.863 -36.601 1.00 54.50 193 THR A N 1
ATOM 1566 C CA . THR A 1 193 ? 17.938 14.170 -37.760 1.00 54.50 193 THR A CA 1
ATOM 1567 C C . THR A 1 193 ? 17.509 12.914 -38.517 1.00 54.50 193 THR A C 1
ATOM 1569 O O . THR A 1 193 ? 16.387 12.852 -39.017 1.00 54.50 193 THR A O 1
ATOM 1572 N N . GLN A 1 194 ? 18.372 11.900 -38.579 1.00 51.47 194 GLN A N 1
ATOM 1573 C CA . GLN A 1 194 ? 18.154 10.695 -39.374 1.00 51.47 194 GLN A CA 1
ATOM 1574 C C . GLN A 1 194 ? 17.298 9.637 -38.667 1.00 51.47 194 GLN A C 1
ATOM 1576 O O . GLN A 1 194 ? 16.509 8.972 -39.337 1.00 51.47 194 GLN A O 1
ATOM 1581 N N . TYR A 1 195 ? 17.424 9.475 -37.347 1.00 52.56 195 TYR A N 1
ATOM 1582 C CA . TYR A 1 195 ? 16.785 8.359 -36.630 1.00 52.56 195 TYR A CA 1
ATOM 1583 C C . TYR A 1 195 ? 15.682 8.815 -35.670 1.00 52.56 195 TYR A C 1
ATOM 1585 O O . TYR A 1 195 ? 14.595 8.237 -35.633 1.00 52.56 195 TYR A O 1
ATOM 1593 N N . VAL A 1 196 ? 15.918 9.914 -34.955 1.00 52.62 196 VAL A N 1
ATOM 1594 C CA . VAL A 1 196 ? 15.036 10.389 -33.884 1.00 52.62 196 VAL A CA 1
ATOM 1595 C C . VAL A 1 196 ? 13.857 11.199 -34.435 1.00 52.62 196 VAL A C 1
ATOM 1597 O O . VAL A 1 196 ? 12.695 10.916 -34.134 1.00 52.62 196 VAL A O 1
ATOM 1600 N N . LEU A 1 197 ? 14.130 12.196 -35.279 1.00 55.25 197 LEU A N 1
ATOM 1601 C CA . LEU A 1 197 ? 13.111 13.090 -35.845 1.00 55.25 197 LEU A CA 1
ATOM 1602 C C . LEU A 1 197 ? 12.028 12.362 -36.678 1.00 55.25 197 LEU A C 1
ATOM 1604 O O . LEU A 1 197 ? 10.846 12.658 -36.480 1.00 55.25 197 LEU A O 1
ATOM 1608 N N . PRO A 1 198 ? 12.353 11.391 -37.555 1.00 56.25 198 PRO A N 1
ATOM 1609 C CA . PRO A 1 198 ? 11.348 10.655 -38.328 1.00 56.25 198 PRO A CA 1
ATOM 1610 C C . PRO A 1 198 ? 10.437 9.788 -37.452 1.00 56.25 198 PRO A C 1
ATOM 1612 O O . PRO A 1 198 ? 9.216 9.806 -37.632 1.00 56.25 198 PRO A O 1
ATOM 1615 N N . ALA A 1 199 ? 11.010 9.103 -36.455 1.00 49.62 199 ALA A N 1
ATOM 1616 C CA . ALA A 1 199 ? 10.263 8.292 -35.496 1.00 49.62 199 ALA A CA 1
ATOM 1617 C C . ALA A 1 199 ? 9.291 9.142 -34.655 1.00 49.62 199 ALA A C 1
ATOM 1619 O O . ALA A 1 199 ? 8.165 8.723 -34.390 1.00 49.62 199 ALA A O 1
ATOM 1620 N N . LEU A 1 200 ? 9.685 10.368 -34.290 1.00 48.84 200 LEU A N 1
ATOM 1621 C CA . LEU A 1 200 ? 8.853 11.313 -33.532 1.00 48.84 200 LEU A CA 1
ATOM 1622 C C . LEU A 1 200 ? 7.770 11.998 -34.379 1.00 48.84 200 LEU A C 1
ATOM 1624 O O . LEU A 1 200 ? 6.698 12.316 -33.861 1.00 48.84 200 LEU A O 1
ATOM 1628 N N . MET A 1 201 ? 8.017 12.190 -35.678 1.00 52.91 201 MET A N 1
ATOM 1629 C CA . MET A 1 201 ? 7.060 12.769 -36.632 1.00 52.91 201 MET A CA 1
ATOM 1630 C C . MET A 1 201 ? 6.086 11.741 -37.239 1.00 52.91 201 MET A C 1
ATOM 1632 O O . MET A 1 201 ? 5.276 12.097 -38.093 1.00 52.91 201 MET A O 1
ATOM 1636 N N . GLY A 1 202 ? 6.131 10.475 -36.807 1.00 46.34 202 GLY A N 1
ATOM 1637 C CA . GLY A 1 202 ? 5.257 9.414 -37.321 1.00 46.34 202 GLY A CA 1
ATOM 1638 C C . GLY A 1 202 ? 5.619 8.925 -38.729 1.00 46.34 202 GLY A C 1
ATOM 1639 O O . GLY A 1 202 ? 4.845 8.186 -39.338 1.00 46.34 202 GLY A O 1
ATOM 1640 N N . ALA A 1 203 ? 6.791 9.302 -39.247 1.00 41.34 203 ALA A N 1
ATOM 1641 C CA . ALA A 1 203 ? 7.329 8.767 -40.488 1.00 41.34 203 ALA A CA 1
ATOM 1642 C C . ALA A 1 203 ? 8.044 7.446 -40.176 1.00 41.34 203 ALA A C 1
ATOM 1644 O O . ALA A 1 203 ? 9.229 7.401 -39.856 1.00 41.34 203 ALA A O 1
ATOM 1645 N N . SER A 1 204 ? 7.284 6.357 -40.249 1.00 40.16 204 SER A N 1
ATOM 1646 C CA . SER A 1 204 ? 7.794 4.989 -40.225 1.00 40.16 204 SER A CA 1
ATOM 1647 C C . SER A 1 204 ? 8.604 4.721 -41.493 1.00 40.16 204 SER A C 1
ATOM 1649 O O . SER A 1 204 ? 8.095 4.179 -42.462 1.00 40.16 204 SER A O 1
ATOM 1651 N N . ASN A 1 205 ? 9.872 5.115 -41.484 1.00 37.91 205 ASN A N 1
ATOM 1652 C CA . ASN A 1 205 ? 10.881 4.614 -42.411 1.00 37.91 205 ASN A CA 1
ATOM 1653 C C . ASN A 1 205 ? 12.105 4.200 -41.593 1.00 37.91 205 ASN A C 1
ATOM 1655 O O . ASN A 1 205 ? 13.138 4.863 -41.606 1.00 37.91 205 ASN A O 1
ATOM 1659 N N . LEU A 1 206 ? 11.955 3.106 -40.849 1.00 30.17 206 LEU A N 1
ATOM 1660 C CA . LEU A 1 206 ? 13.100 2.271 -40.502 1.00 30.17 206 LEU A CA 1
ATOM 1661 C C . LEU A 1 206 ? 13.327 1.319 -41.695 1.00 30.17 206 LEU A C 1
ATOM 1663 O O . LEU A 1 206 ? 12.339 0.745 -42.162 1.00 30.17 206 LEU A O 1
ATOM 1667 N N . PRO A 1 207 ? 14.555 1.207 -42.235 1.00 32.81 207 PRO A N 1
ATOM 1668 C CA . PRO A 1 207 ? 14.889 0.202 -43.243 1.00 32.81 207 PRO A CA 1
ATOM 1669 C C . PRO A 1 207 ? 14.785 -1.232 -42.705 1.00 32.81 207 PRO A C 1
ATOM 1671 O O . PRO A 1 207 ? 14.937 -1.429 -41.477 1.00 32.81 207 PRO A O 1
#

Radius of gyration: 24.79 Å; chains: 1; bounding box: 56×38×66 Å

Sequence (207 aa):
DLDEHLRVAMQHEGPNLLVLGAALHTPRDRRLAESVQRVVCQDPGAQWSRRLWFLYEWLTLERLPLAAAPADLPYIDVLDPAEYFTSLPIESARHRVRDNLLGCRNFCPTVRRTRALQAHSARHYGRQAEDLLQQHPETLTRDYSYDMVLQETVHSMRIEGVHYQSVDIPTLIGTLVQHGNLDDLHWNEDSITQYVLPALMGASNLP

pLDDT: mean 79.28, std 16.1, range [30.17, 98.06]

Secondary structure (DSSP, 8-state):
-HHHHHHHIIIII---HHHHHHHHTSTT-HHHHHHHHHHHHH-TT-HHHHHHHHHHHHHH-PPPS-PPPPTTSPPEESS-TTTEE----EEETTTTEEE--SSBTTB---EE--HHHHHHHTT-HHHHHHHHHHTS-HHHHHHHHHHHHHHHHHHHHHHTT--GGGS-HHHHHHHHHHHTT-TT----HHHIIIIIHHHHTT-----